Protein AF-0000000077077505 (afdb_homodimer)

Foldseek 3Di:
DCPPVNVVVVVVVVVCLVVLQVVLQVVLQVLCVVVVHDGDPGQLVVPQQLPSVQVSVCSQPVDHFDADPDDDLVSSLVSQVRNVCCCCPPVVQDLPPQHSCCSNVRPSVNSSVVSVSVCVRRVVVVVD/DCPPVSVVVVVVVVVCLVVLQVVLQVVLQVLCVVVVHDGDPGQLVVPLQLPSVQVSVCSQPVDHFDADPDDDLVSSLVSQVRNVCCCCPPVVQDLPPQHSCCSNVRPSVNSSVVSVSVCVRRVVVVVD

Nearest PDB structures (foldseek):
  1dxx-assembly1_A  TM=9.746E-01  e=8.132E-09  Homo sapiens
  1qag-assembly1_A  TM=9.820E-01  e=7.110E-08  Homo sapiens
  6m5g-assembly1_F  TM=9.423E-01  e=2.405E-08  Homo sapiens
  8iah-assembly1_S  TM=9.417E-01  e=4.135E-08  Sus scrofa
  7aw8-assembly1_A  TM=8.419E-01  e=3.072E-07  Rhodamnia argentea

pLDDT: mean 91.97, std 13.84, range [26.69, 98.69]

Radius of gyration: 21.6 Å; Cα contacts (8 Å, |Δi|>4): 294; chains: 2; bounding box: 41×58×51 Å

Secondary structure (DSSP, 8-state):
---HHHHHHHHHHHHHHHHHHHHHHHHHHHHHHHTTPPPPS-HHHHTTTSHHHHHHHHHHH----------SHHHHHHHHHHHHHHHHHTS----TT--HHHHHTT-HHHHHHHHHHHHHHHHHHHH-/---HHHHHHHHHHHHHHHHHHHHHHHHHHHHHHHTTPPPPS-HHHHTTTSHHHHHHHHHHH----------SHHHHHHHHHHHHHHHHHTS----TT--HHHHHTT-HHHHHHHHHHHHHHHHHHHH-

Organism: Amphimedon queenslandica (NCBI:txid400682)

InterPro domains:
  IPR001715 Calponin homology domain [PF00307] (23-123)
  IPR001715 Calponin homology domain [PS50021] (18-123)
  IPR001715 Calponin homology domain [SM00033] (20-121)
  IPR036872 CH domain superfamily [G3DSA:1.10.418.10] (8-124)
  IPR036872 CH domain superfamily [SSF47576] (19-125)

Structure (mmCIF, N/CA/C/O backbone):
data_AF-0000000077077505-model_v1
#
loop_
_entity.id
_entity.type
_entity.pdbx_description
1 polymer 'Calponin-homology (CH) domain-containing protein'
#
loop_
_atom_site.group_PDB
_atom_site.id
_atom_site.type_symbol
_atom_site.label_atom_id
_atom_site.label_alt_id
_atom_site.label_comp_id
_atom_site.label_asym_id
_atom_site.label_entity_id
_atom_site.label_seq_id
_atom_site.pdbx_PDB_ins_code
_atom_site.Cartn_x
_atom_site.Cartn_y
_atom_site.Cartn_z
_atom_site.occupancy
_atom_site.B_iso_or_equiv
_atom_site.auth_seq_id
_atom_site.auth_comp_id
_atom_site.auth_asym_id
_atom_site.auth_atom_id
_atom_site.pdbx_PDB_model_num
ATOM 1 N N . MET A 1 1 ? -24.656 12.359 -4.414 1 35.44 1 MET A N 1
ATOM 2 C CA . MET A 1 1 ? -23.875 13.523 -4.035 1 35.44 1 MET A CA 1
ATOM 3 C C . MET A 1 1 ? -22.734 13.133 -3.09 1 35.44 1 MET A C 1
ATOM 5 O O . MET A 1 1 ? -22.953 12.953 -1.892 1 35.44 1 MET A O 1
ATOM 9 N N . ASP A 1 2 ? -21.953 12.211 -3.477 1 53.78 2 ASP A N 1
ATOM 10 C CA . ASP A 1 2 ? -21.031 11.508 -2.584 1 53.78 2 ASP A CA 1
ATOM 11 C C . ASP A 1 2 ? -20.203 12.484 -1.763 1 53.78 2 ASP A C 1
ATOM 13 O O . ASP A 1 2 ? -19.516 13.344 -2.322 1 53.78 2 ASP A O 1
ATOM 17 N N . GLY A 1 3 ? -20.766 12.906 -0.672 1 60.5 3 GLY A N 1
ATOM 18 C CA . GLY A 1 3 ? -20.172 13.875 0.245 1 60.5 3 GLY A CA 1
ATOM 19 C C . GLY A 1 3 ? -18.672 13.805 0.298 1 60.5 3 GLY A C 1
ATOM 20 O O . GLY A 1 3 ? -18.062 12.891 -0.261 1 60.5 3 GLY A O 1
ATOM 21 N N . PRO A 1 4 ? -18.094 14.883 0.545 1 66.56 4 PRO A N 1
ATOM 22 C CA . PRO A 1 4 ? -16.641 14.977 0.602 1 66.56 4 PRO A CA 1
ATOM 23 C C . PRO A 1 4 ? -15.992 13.75 1.238 1 66.56 4 PRO A C 1
ATOM 25 O O . PRO A 1 4 ? -14.914 13.328 0.818 1 66.56 4 PRO A O 1
ATOM 28 N N . ASP A 1 5 ? -16.703 13.125 2.135 1 72.19 5 ASP A N 1
ATOM 29 C CA . ASP A 1 5 ? -16.172 11.938 2.803 1 72.19 5 ASP A CA 1
ATOM 30 C C . ASP A 1 5 ? -16.047 10.766 1.829 1 72.19 5 ASP A C 1
ATOM 32 O O . ASP A 1 5 ? -15.062 10.023 1.869 1 72.19 5 ASP A O 1
ATOM 36 N N . ASN A 1 6 ? -17.047 10.758 1.01 1 79.88 6 ASN A N 1
ATOM 37 C CA . ASN A 1 6 ? -17.031 9.688 0.023 1 79.88 6 ASN A CA 1
ATOM 38 C C . ASN A 1 6 ? -15.914 9.867 -0.997 1 79.88 6 ASN A C 1
ATOM 40 O O . ASN A 1 6 ? -15.289 8.898 -1.429 1 79.88 6 ASN A O 1
ATOM 44 N N . LEU A 1 7 ? -15.648 11.117 -1.223 1 85.06 7 LEU A N 1
ATOM 45 C CA . LEU A 1 7 ? -14.578 11.422 -2.17 1 85.06 7 LEU A CA 1
ATOM 46 C C . LEU A 1 7 ? -13.219 11.078 -1.585 1 85.06 7 LEU A C 1
ATOM 48 O O . LEU A 1 7 ? -12.367 10.508 -2.273 1 85.06 7 LEU A O 1
ATOM 52 N N . LEU A 1 8 ? -12.984 11.312 -0.397 1 88.12 8 LEU A N 1
ATOM 53 C CA . LEU A 1 8 ? -11.711 11.039 0.253 1 88.12 8 LEU A CA 1
ATOM 54 C C . LEU A 1 8 ? -11.484 9.539 0.401 1 88.12 8 LEU A C 1
ATOM 56 O O . LEU A 1 8 ? -10.359 9.055 0.272 1 88.12 8 LEU A O 1
ATOM 60 N N . GLU A 1 9 ? -12.594 8.844 0.682 1 89.38 9 GLU A N 1
ATOM 61 C CA . GLU A 1 9 ? -12.492 7.391 0.781 1 89.38 9 GLU A CA 1
ATOM 62 C C . GLU A 1 9 ? -12.086 6.773 -0.552 1 89.38 9 GLU A C 1
ATOM 64 O O . GLU A 1 9 ? -11.273 5.844 -0.59 1 89.38 9 GLU A O 1
ATOM 69 N N . THR A 1 10 ? -12.672 7.34 -1.566 1 91.38 10 THR A N 1
ATOM 70 C CA . THR A 1 10 ? -12.352 6.852 -2.902 1 91.38 10 THR A CA 1
ATOM 71 C C . THR A 1 10 ? -10.898 7.168 -3.262 1 91.38 10 THR A C 1
ATOM 73 O O . THR A 1 10 ? -10.195 6.332 -3.832 1 91.38 10 THR A O 1
ATOM 76 N N . GLN A 1 11 ? -10.453 8.336 -2.893 1 90.06 11 GLN A N 1
ATOM 77 C CA . GLN A 1 11 ? -9.078 8.742 -3.166 1 90.06 11 GLN A CA 1
ATOM 78 C C . GLN A 1 11 ? -8.086 7.902 -2.361 1 90.06 11 GLN A C 1
ATOM 80 O O . GLN A 1 11 ? -7.07 7.449 -2.893 1 90.06 11 GLN A O 1
ATOM 85 N N . ALA A 1 12 ? -8.492 7.715 -1.115 1 88.25 12 ALA A N 1
ATOM 86 C CA . ALA A 1 12 ? -7.648 6.891 -0.257 1 88.25 12 ALA A CA 1
ATOM 87 C C . ALA A 1 12 ? -7.559 5.461 -0.789 1 88.25 12 ALA A C 1
ATOM 89 O O . ALA A 1 12 ? -6.496 4.84 -0.734 1 88.25 12 ALA A O 1
ATOM 90 N N . GLY A 1 13 ? -8.664 4.977 -1.289 1 91.06 13 GLY A N 1
ATOM 91 C CA . GLY A 1 13 ? -8.68 3.652 -1.891 1 91.06 13 GLY A CA 1
ATOM 92 C C . GLY A 1 13 ? -7.781 3.541 -3.109 1 91.06 13 GLY A C 1
ATOM 93 O O . GLY A 1 13 ? -7.066 2.551 -3.273 1 91.06 13 GLY A O 1
ATOM 94 N N . ARG A 1 14 ? -7.777 4.535 -3.932 1 93.62 14 ARG A N 1
ATOM 95 C CA . ARG A 1 14 ? -6.961 4.547 -5.145 1 93.62 14 ARG A CA 1
ATOM 96 C C . ARG A 1 14 ? -5.477 4.625 -4.805 1 93.62 14 ARG A C 1
ATOM 98 O O . ARG A 1 14 ? -4.66 3.939 -5.418 1 93.62 14 ARG A O 1
ATOM 105 N N . SER A 1 15 ? -5.172 5.402 -3.826 1 92.06 15 SER A N 1
ATOM 106 C CA . SER A 1 15 ? -3.777 5.535 -3.41 1 92.06 15 SER A CA 1
ATOM 107 C C . SER A 1 15 ? -3.262 4.242 -2.791 1 92.06 15 SER A C 1
ATOM 109 O O . SER A 1 15 ? -2.135 3.822 -3.064 1 92.06 15 SER A O 1
ATOM 111 N N . ALA A 1 16 ? -4.145 3.627 -2.049 1 90.94 16 ALA A N 1
ATOM 112 C CA . ALA A 1 16 ? -3.775 2.357 -1.426 1 90.94 16 ALA A CA 1
ATOM 113 C C . ALA A 1 16 ? -3.539 1.277 -2.477 1 90.94 16 ALA A C 1
ATOM 115 O O . ALA A 1 16 ? -2.613 0.473 -2.354 1 90.94 16 ALA A O 1
ATOM 116 N N . LEU A 1 17 ? -4.43 1.299 -3.484 1 94.69 17 LEU A N 1
ATOM 117 C CA . LEU A 1 17 ? -4.266 0.345 -4.578 1 94.69 17 LEU A CA 1
ATOM 118 C C . LEU A 1 17 ? -2.938 0.56 -5.293 1 94.69 17 LEU A C 1
ATOM 120 O O . LEU A 1 17 ? -2.229 -0.402 -5.594 1 94.69 17 LEU A O 1
ATOM 124 N N . ARG A 1 18 ? -2.619 1.745 -5.539 1 94.19 18 ARG A N 1
ATOM 125 C CA . ARG A 1 18 ? -1.38 2.084 -6.23 1 94.19 18 ARG A CA 1
ATOM 126 C C . ARG A 1 18 ? -0.163 1.686 -5.402 1 94.19 18 ARG A C 1
ATOM 128 O O . ARG A 1 18 ? 0.783 1.094 -5.926 1 94.19 18 ARG A O 1
ATOM 135 N N . VAL A 1 19 ? -0.202 2.018 -4.137 1 92.19 19 VAL A N 1
ATOM 136 C CA . VAL A 1 19 ? 0.916 1.723 -3.248 1 92.19 19 VAL A CA 1
ATOM 137 C C . VAL A 1 19 ? 1.067 0.211 -3.094 1 92.19 19 VAL A C 1
ATOM 139 O O . VAL A 1 19 ? 2.178 -0.32 -3.186 1 92.19 19 VAL A O 1
ATOM 142 N N . THR A 1 20 ? -0.064 -0.466 -2.895 1 93.44 20 THR A N 1
ATOM 143 C CA . THR A 1 20 ? -0.039 -1.913 -2.713 1 93.44 20 THR A CA 1
ATOM 144 C C . THR A 1 20 ? 0.463 -2.609 -3.975 1 93.44 20 THR A C 1
ATOM 146 O O . THR A 1 20 ? 1.346 -3.467 -3.908 1 93.44 20 THR A O 1
ATOM 149 N N . THR A 1 21 ? -0.049 -2.172 -5.125 1 95.31 21 THR A N 1
ATOM 150 C CA . THR A 1 21 ? 0.331 -2.766 -6.402 1 95.31 21 THR A CA 1
ATOM 151 C C . THR A 1 21 ? 1.819 -2.561 -6.672 1 95.31 21 THR A C 1
ATOM 153 O O . THR A 1 21 ? 2.514 -3.49 -7.086 1 95.31 21 THR A O 1
ATOM 156 N N . THR A 1 22 ? 2.307 -1.409 -6.363 1 93.38 22 THR A N 1
ATOM 157 C CA . THR A 1 22 ? 3.715 -1.103 -6.578 1 93.38 22 THR A CA 1
ATOM 158 C C . THR A 1 22 ? 4.598 -1.945 -5.664 1 93.38 22 THR A C 1
ATOM 160 O O . THR A 1 22 ? 5.613 -2.492 -6.105 1 93.38 22 THR A O 1
ATOM 163 N N . ALA A 1 23 ? 4.172 -2.084 -4.426 1 92.31 23 ALA A N 1
ATOM 164 C CA . ALA A 1 23 ? 4.945 -2.865 -3.463 1 92.31 23 ALA A CA 1
ATOM 165 C C . ALA A 1 23 ? 4.984 -4.34 -3.859 1 92.31 23 ALA A C 1
ATOM 167 O O . ALA A 1 23 ? 6.047 -4.961 -3.846 1 92.31 23 ALA A O 1
ATOM 168 N N . TYR A 1 24 ? 3.85 -4.852 -4.312 1 94.69 24 TYR A N 1
ATOM 169 C CA . TYR A 1 24 ? 3.762 -6.25 -4.715 1 94.69 24 TYR A CA 1
ATOM 170 C C . TYR A 1 24 ? 4.574 -6.508 -5.98 1 94.69 24 TYR A C 1
ATOM 172 O O . TYR A 1 24 ? 5.25 -7.531 -6.09 1 94.69 24 TYR A O 1
ATOM 180 N N . THR A 1 25 ? 4.516 -5.605 -6.906 1 97.06 25 THR A N 1
ATOM 181 C CA . THR A 1 25 ? 5.289 -5.734 -8.133 1 97.06 25 THR A CA 1
ATOM 182 C C . THR A 1 25 ? 6.785 -5.73 -7.84 1 97.06 25 THR A C 1
ATOM 184 O O . THR A 1 25 ? 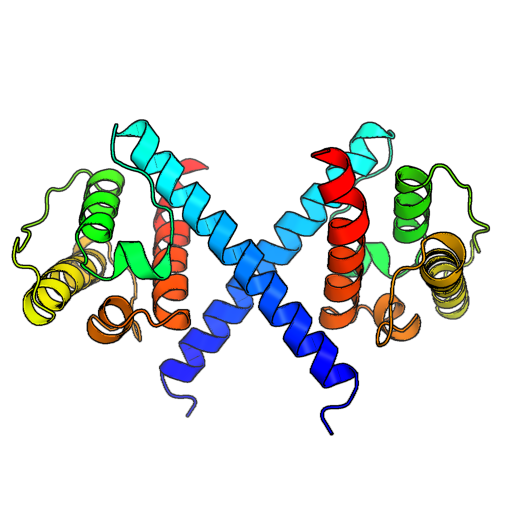7.531 -6.555 -8.375 1 97.06 25 THR A O 1
ATOM 187 N N . LYS A 1 26 ? 7.176 -4.875 -6.961 1 94.75 26 LYS A N 1
ATOM 188 C CA . LYS A 1 26 ? 8.586 -4.82 -6.578 1 94.75 26 LYS A CA 1
ATOM 189 C C . LYS A 1 26 ? 9.023 -6.117 -5.906 1 94.75 26 LYS A C 1
ATOM 191 O O . LYS A 1 26 ? 10.125 -6.609 -6.152 1 94.75 26 LYS A O 1
ATOM 196 N N . TRP A 1 27 ? 8.242 -6.633 -5.023 1 95.06 27 TRP A N 1
ATOM 197 C CA . TRP A 1 27 ? 8.523 -7.887 -4.332 1 95.06 27 TRP A CA 1
ATOM 198 C C . TRP A 1 27 ? 8.727 -9.023 -5.328 1 95.06 27 TRP A C 1
ATOM 200 O O . TRP A 1 27 ? 9.719 -9.758 -5.25 1 95.06 27 TRP A O 1
ATOM 210 N N . ILE A 1 28 ? 7.828 -9.164 -6.277 1 97.25 28 ILE A N 1
ATOM 211 C CA . ILE A 1 28 ? 7.914 -10.219 -7.285 1 97.25 28 ILE A CA 1
ATOM 212 C C . ILE A 1 28 ? 9.156 -10.008 -8.148 1 97.25 28 ILE A C 1
ATOM 214 O O . ILE A 1 28 ? 9.906 -10.953 -8.406 1 97.25 28 ILE A O 1
ATOM 218 N N . ASN A 1 29 ? 9.406 -8.773 -8.5 1 97.31 29 ASN A N 1
ATOM 219 C CA . ASN A 1 29 ? 10.5 -8.469 -9.422 1 97.31 29 ASN A CA 1
ATOM 220 C C . ASN A 1 29 ? 11.859 -8.688 -8.766 1 97.31 29 ASN A C 1
ATOM 222 O O . ASN A 1 29 ? 12.844 -8.984 -9.453 1 97.31 29 ASN A O 1
ATOM 226 N N . ALA A 1 30 ? 11.875 -8.547 -7.484 1 95.94 3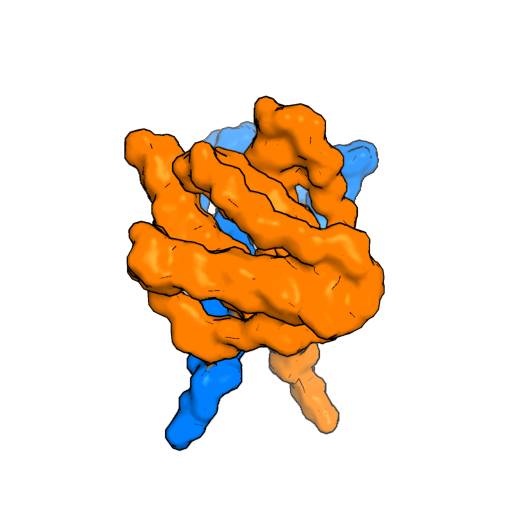0 ALA A N 1
ATOM 227 C CA . ALA A 1 30 ? 13.117 -8.891 -6.793 1 95.94 30 ALA A CA 1
ATOM 228 C C . ALA A 1 30 ? 13.477 -10.359 -7.012 1 95.94 30 ALA A C 1
ATOM 230 O O . ALA A 1 30 ? 14.641 -10.695 -7.246 1 95.94 30 ALA A O 1
ATOM 231 N N . HIS A 1 31 ? 12.477 -11.219 -6.914 1 97.12 31 HIS A N 1
ATOM 232 C CA . HIS A 1 31 ? 12.68 -12.648 -7.16 1 97.12 31 HIS A CA 1
ATOM 233 C C . HIS A 1 31 ? 13.023 -12.906 -8.625 1 97.12 31 HIS A C 1
ATOM 235 O O . HIS A 1 31 ? 13.898 -13.727 -8.922 1 97.12 31 HIS A O 1
ATOM 241 N N . PHE A 1 32 ? 12.344 -12.219 -9.547 1 97.94 32 PHE A N 1
ATOM 242 C CA . PHE A 1 32 ? 12.57 -12.406 -10.977 1 97.94 32 PHE A CA 1
ATOM 243 C C . PHE A 1 32 ? 13.977 -11.961 -11.359 1 97.94 32 PHE A C 1
ATOM 245 O O . PHE A 1 32 ? 14.672 -12.648 -12.109 1 97.94 32 PHE A O 1
ATOM 252 N N . LYS A 1 33 ? 14.32 -10.859 -10.82 1 97.69 33 LYS A N 1
ATOM 253 C CA . LYS A 1 33 ? 15.656 -10.336 -11.094 1 97.69 33 LYS A CA 1
ATOM 254 C C . LYS A 1 33 ? 16.734 -11.297 -10.617 1 97.69 33 LYS A C 1
ATOM 256 O O . LYS A 1 33 ? 17.672 -11.594 -11.359 1 97.69 33 LYS A O 1
ATOM 261 N N . ALA A 1 34 ? 16.594 -11.789 -9.438 1 96.69 34 ALA A N 1
ATOM 262 C CA . ALA A 1 34 ? 17.562 -12.711 -8.852 1 96.69 34 ALA A CA 1
ATOM 263 C C . ALA A 1 34 ? 17.656 -13.992 -9.664 1 96.69 34 ALA A C 1
ATOM 265 O O 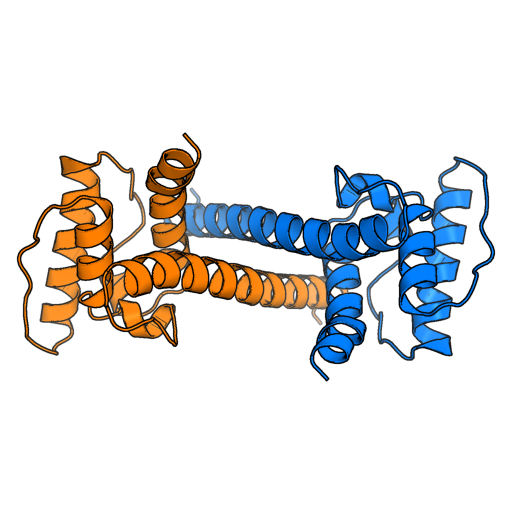. ALA A 1 34 ? 18.734 -14.602 -9.742 1 96.69 34 ALA A O 1
ATOM 266 N N . ALA A 1 35 ? 16.656 -14.344 -10.312 1 97.44 35 ALA A N 1
ATOM 267 C CA . ALA A 1 35 ? 16.609 -15.594 -11.055 1 97.44 35 ALA A CA 1
ATOM 268 C C . ALA A 1 35 ? 16.906 -15.359 -12.539 1 97.44 35 ALA A C 1
ATOM 270 O O . ALA A 1 35 ? 16.906 -16.312 -13.328 1 97.44 35 ALA A O 1
ATOM 271 N N . GLY A 1 36 ? 17.109 -14.125 -12.883 1 97.88 36 GLY A N 1
ATOM 272 C CA . GLY A 1 36 ? 17.375 -13.797 -14.273 1 97.88 36 GLY A CA 1
ATOM 273 C C . GLY A 1 36 ? 16.125 -13.844 -15.148 1 97.88 36 GLY A C 1
ATOM 274 O O . GLY A 1 36 ? 16.219 -14.156 -16.328 1 97.88 36 GLY A O 1
ATOM 275 N N . GLU A 1 37 ? 14.961 -13.641 -14.547 1 98.12 37 GLU A N 1
ATOM 276 C CA . GLU A 1 37 ? 13.688 -13.656 -15.273 1 98.12 37 GLU A CA 1
ATOM 277 C C . GLU A 1 37 ? 13.242 -12.25 -15.641 1 98.12 37 GLU A C 1
ATOM 279 O O . GLU A 1 37 ? 13.672 -11.273 -15.023 1 98.12 37 GLU A O 1
ATOM 284 N N . GLU A 1 38 ? 12.43 -12.188 -16.625 1 97.94 38 GLU A N 1
ATOM 285 C CA . GLU A 1 38 ? 11.883 -10.898 -17.047 1 97.94 38 GLU A CA 1
ATOM 286 C C . GLU A 1 38 ? 10.953 -10.328 -15.977 1 97.94 38 GLU A C 1
ATOM 288 O O . GLU A 1 38 ? 10.07 -11.023 -15.477 1 97.94 38 GLU A O 1
ATOM 293 N N . GLU A 1 39 ? 11.117 -9.102 -15.68 1 97.81 39 GLU A N 1
ATOM 294 C CA . GLU A 1 39 ? 10.359 -8.422 -14.633 1 97.81 39 GLU A CA 1
ATOM 295 C C . GLU A 1 39 ? 8.93 -8.133 -15.078 1 97.81 39 GLU A C 1
ATOM 297 O O . GLU A 1 39 ? 8.664 -8 -16.281 1 97.81 39 GLU A O 1
ATOM 302 N N . LEU A 1 40 ? 8.055 -7.996 -14.055 1 97.69 40 LEU A N 1
ATOM 303 C CA . LEU A 1 40 ? 6.699 -7.531 -14.312 1 97.69 40 LEU A CA 1
ATOM 304 C C . LEU A 1 40 ? 6.688 -6.035 -14.609 1 97.69 40 LEU A C 1
ATOM 306 O O . LEU A 1 40 ? 7.453 -5.273 -14.008 1 97.69 40 LEU A O 1
ATOM 310 N N . THR A 1 41 ? 5.824 -5.605 -15.516 1 97.19 41 THR A N 1
ATOM 311 C CA . THR A 1 41 ? 5.559 -4.195 -15.773 1 97.19 41 THR A CA 1
ATOM 312 C C . THR A 1 41 ? 4.172 -3.807 -15.266 1 97.19 41 THR A C 1
ATOM 314 O O . THR A 1 41 ? 3.98 -2.705 -14.75 1 97.19 41 THR A O 1
ATOM 317 N N . ASP A 1 42 ? 3.236 -4.734 -15.422 1 98 42 ASP A N 1
ATOM 318 C CA . ASP A 1 42 ? 1.854 -4.598 -14.977 1 98 42 ASP A CA 1
ATOM 319 C C . ASP A 1 42 ? 1.395 -5.848 -14.227 1 98 42 ASP A C 1
ATOM 321 O O . ASP A 1 42 ? 1.087 -6.867 -14.844 1 98 42 ASP A O 1
ATOM 325 N N . LEU A 1 43 ? 1.184 -5.652 -12.953 1 97.75 43 LEU A N 1
ATOM 326 C CA . LEU A 1 43 ? 0.904 -6.781 -12.078 1 97.75 43 LEU A CA 1
ATOM 327 C C . LEU A 1 43 ? -0.313 -7.562 -12.562 1 97.75 43 LEU A C 1
ATOM 329 O O . LEU A 1 43 ? -0.251 -8.781 -12.719 1 97.75 43 LEU A O 1
ATOM 333 N N . PHE A 1 44 ? -1.395 -6.879 -12.914 1 98.06 44 PHE A N 1
ATOM 334 C CA . PHE A 1 44 ? -2.684 -7.504 -13.188 1 98.06 44 PHE A CA 1
ATOM 335 C C . PHE A 1 44 ? -2.686 -8.156 -14.562 1 98.06 44 PHE A C 1
ATOM 337 O O . PHE A 1 44 ? -3.205 -9.266 -14.727 1 98.06 44 PHE A O 1
ATOM 344 N N . ASN A 1 45 ? -2.025 -7.512 -15.508 1 97.94 45 ASN A N 1
ATOM 345 C CA . ASN A 1 45 ? -1.99 -8.047 -16.859 1 97.94 45 ASN A CA 1
ATOM 346 C C . ASN A 1 45 ? -0.952 -9.156 -17 1 97.94 45 ASN A C 1
ATOM 348 O O . ASN A 1 45 ? -1.193 -10.164 -17.672 1 97.94 45 ASN A O 1
ATOM 352 N N . ASP A 1 46 ? 0.177 -9.023 -16.344 1 98.31 46 ASP A N 1
ATOM 353 C CA . ASP A 1 46 ? 1.303 -9.93 -16.547 1 98.31 46 ASP A CA 1
ATOM 354 C C . ASP A 1 46 ? 1.052 -11.281 -15.875 1 98.31 46 ASP A C 1
ATOM 356 O O . ASP A 1 46 ? 1.659 -12.281 -16.25 1 98.31 46 ASP A O 1
ATOM 360 N N . LEU A 1 47 ? 0.068 -11.359 -14.977 1 98.19 47 LEU A N 1
ATOM 361 C CA . LEU A 1 47 ? -0.151 -12.625 -14.281 1 98.19 47 LEU A CA 1
ATOM 362 C C . LEU A 1 47 ? -1.346 -13.367 -14.867 1 98.19 47 LEU A C 1
ATOM 364 O O . LEU A 1 47 ? -1.623 -14.508 -14.484 1 98.19 47 LEU A O 1
ATOM 368 N N . ARG A 1 48 ? -1.969 -12.758 -15.852 1 97.88 48 ARG A N 1
ATOM 369 C CA . ARG A 1 48 ? -3.24 -13.266 -16.359 1 97.88 48 ARG A CA 1
ATOM 370 C C . ARG A 1 48 ? -3.045 -14.586 -17.094 1 97.88 48 ARG A C 1
ATOM 372 O O . ARG A 1 48 ? -3.912 -15.461 -17.047 1 97.88 48 ARG A O 1
ATOM 379 N N . ASP A 1 49 ? -1.913 -14.758 -17.734 1 96.88 49 ASP A N 1
ATOM 380 C CA . ASP A 1 49 ? -1.758 -15.969 -18.547 1 96.88 49 ASP A CA 1
ATOM 381 C C . ASP A 1 49 ? -1.172 -17.109 -17.719 1 96.88 49 ASP A C 1
ATOM 383 O O . ASP A 1 49 ? -0.968 -18.219 -18.219 1 96.88 49 ASP A O 1
ATOM 387 N N . GLY A 1 50 ? -0.778 -16.844 -16.453 1 98.12 50 GLY A N 1
ATOM 388 C CA . GLY A 1 50 ? -0.329 -17.875 -15.531 1 98.12 50 GLY A CA 1
ATOM 389 C C . GLY A 1 50 ? 1.152 -18.172 -15.656 1 98.12 50 GLY A C 1
ATOM 390 O O . GLY A 1 50 ? 1.739 -18.797 -14.766 1 98.12 50 GLY A O 1
ATOM 391 N N . SER A 1 51 ? 1.781 -17.734 -16.75 1 97.31 51 SER A N 1
ATOM 392 C CA . SER A 1 51 ? 3.166 -18.109 -17.016 1 97.31 51 SER A CA 1
ATOM 393 C C . SER A 1 51 ? 4.113 -17.484 -15.992 1 97.31 51 SER A C 1
ATOM 395 O O . SER A 1 51 ? 4.926 -18.172 -15.383 1 97.31 51 SER A O 1
ATOM 397 N N . LYS A 1 52 ? 3.91 -16.219 -15.797 1 98.06 52 LYS A N 1
ATOM 398 C CA . LYS A 1 52 ? 4.777 -15.539 -14.836 1 98.06 52 LYS A CA 1
ATOM 399 C C . LYS A 1 52 ? 4.434 -15.953 -13.406 1 98.06 52 LYS A C 1
ATOM 401 O O . LYS A 1 52 ? 5.316 -16.031 -12.547 1 98.06 52 LYS A O 1
ATOM 406 N N . LEU A 1 53 ? 3.205 -16.219 -13.172 1 98.44 53 LEU A N 1
ATOM 407 C CA . LEU A 1 53 ? 2.809 -16.734 -11.867 1 98.44 53 LEU A CA 1
ATOM 408 C C . LEU A 1 53 ? 3.475 -18.078 -11.586 1 98.44 53 LEU A C 1
ATOM 410 O O . LEU A 1 53 ? 3.996 -18.297 -10.492 1 98.44 53 LEU A O 1
ATOM 414 N N . MET A 1 54 ? 3.461 -18.922 -12.547 1 98.44 54 MET A N 1
ATOM 415 C CA . MET A 1 54 ? 4.109 -20.234 -12.422 1 98.44 54 MET A CA 1
ATOM 416 C C . MET A 1 54 ? 5.605 -20.062 -12.18 1 98.44 54 MET A C 1
ATOM 418 O O . MET A 1 54 ? 6.168 -20.734 -11.297 1 98.44 54 MET A O 1
ATOM 422 N N . THR A 1 55 ? 6.176 -19.188 -12.977 1 98.31 55 THR A N 1
ATOM 423 C CA . THR A 1 55 ? 7.598 -18.922 -12.812 1 98.31 55 THR A CA 1
ATOM 424 C C . THR A 1 55 ? 7.895 -18.438 -11.391 1 98.31 55 THR A C 1
ATOM 426 O O . THR A 1 55 ? 8.867 -18.875 -10.773 1 98.31 55 THR A O 1
ATOM 429 N N . LEU A 1 56 ? 7.035 -17.594 -10.859 1 98.31 56 LEU A N 1
ATOM 430 C CA . LEU A 1 56 ? 7.203 -17.094 -9.492 1 98.31 56 LEU A CA 1
ATOM 431 C C . LEU A 1 56 ? 7.172 -18.25 -8.492 1 98.31 56 LEU A C 1
ATOM 433 O O . LEU A 1 56 ? 8.039 -18.344 -7.625 1 98.31 56 LEU A O 1
ATOM 437 N N . ILE A 1 57 ? 6.234 -19.094 -8.656 1 98.31 57 ILE A N 1
ATOM 438 C CA . ILE A 1 57 ? 6.082 -20.219 -7.727 1 98.31 57 ILE A CA 1
ATOM 439 C C . ILE A 1 57 ? 7.301 -21.125 -7.816 1 98.31 57 ILE A C 1
ATOM 441 O O . ILE A 1 57 ? 7.805 -21.609 -6.793 1 98.31 57 ILE A O 1
ATOM 445 N N . GLU A 1 58 ? 7.801 -21.359 -9 1 98.19 58 GLU A N 1
ATOM 446 C CA . GLU A 1 58 ? 8.984 -22.188 -9.195 1 98.19 58 GLU A CA 1
ATOM 447 C C . GLU A 1 58 ? 10.203 -21.594 -8.484 1 98.19 58 GLU A C 1
ATOM 449 O O . GLU A 1 58 ? 10.984 -22.312 -7.871 1 98.19 58 GLU A O 1
ATOM 454 N N . ILE A 1 59 ? 10.273 -20.312 -8.602 1 97.75 59 ILE A N 1
ATOM 455 C CA . ILE A 1 59 ? 11.383 -19.625 -7.953 1 97.75 59 ILE A CA 1
ATOM 456 C C . ILE A 1 59 ? 11.25 -19.75 -6.438 1 97.75 59 ILE A C 1
ATOM 458 O O . ILE A 1 59 ? 12.234 -20.031 -5.746 1 97.75 59 ILE A O 1
ATOM 462 N N . LEU A 1 60 ? 10.055 -19.609 -5.91 1 96.94 60 LEU A N 1
ATOM 463 C CA . LEU A 1 60 ? 9.812 -19.578 -4.473 1 96.94 60 LEU A CA 1
ATOM 464 C C . LEU A 1 60 ? 9.953 -20.969 -3.865 1 96.94 60 LEU A C 1
ATOM 466 O O . LEU A 1 60 ? 10.391 -21.109 -2.719 1 96.94 60 LEU A O 1
ATOM 470 N N . THR A 1 61 ? 9.672 -21.969 -4.621 1 96.38 61 THR A N 1
ATOM 471 C CA . THR A 1 61 ? 9.578 -23.297 -4.031 1 96.38 61 THR A CA 1
ATOM 472 C C . THR A 1 61 ? 10.727 -24.188 -4.512 1 96.38 61 THR A C 1
ATOM 474 O O . THR A 1 61 ? 11.008 -25.219 -3.906 1 96.38 61 THR A O 1
ATOM 477 N N . GLY A 1 62 ? 11.289 -23.812 -5.688 1 96.69 62 GLY A N 1
ATOM 478 C CA . GLY A 1 62 ? 12.305 -24.656 -6.289 1 96.69 62 GLY A CA 1
ATOM 479 C C . GLY A 1 62 ? 11.734 -25.859 -7.016 1 96.69 62 GLY A C 1
ATOM 480 O O . GLY A 1 62 ? 12.477 -26.75 -7.434 1 96.69 62 GLY A O 1
ATOM 481 N N . THR A 1 63 ? 10.445 -25.891 -7.148 1 97.38 63 THR A N 1
ATOM 482 C CA . THR A 1 63 ? 9.773 -27.016 -7.805 1 97.38 63 THR A CA 1
ATOM 483 C C . THR A 1 63 ? 9.289 -26.609 -9.195 1 97.38 63 THR A C 1
ATOM 485 O O . THR A 1 63 ? 8.695 -25.531 -9.367 1 97.38 63 THR A O 1
ATOM 488 N N . LYS A 1 64 ? 9.547 -27.391 -10.141 1 97.56 64 LYS A N 1
ATOM 489 C CA . LYS A 1 64 ? 9.078 -27.125 -11.5 1 97.56 64 LYS A CA 1
ATOM 490 C C . LYS A 1 64 ? 7.617 -27.516 -11.672 1 97.56 64 LYS A C 1
ATOM 492 O O . LYS A 1 64 ? 7.191 -28.562 -11.188 1 97.56 64 LYS A O 1
ATOM 497 N N . LEU A 1 65 ? 6.879 -26.734 -12.383 1 97.5 65 LEU A N 1
ATOM 498 C CA . LEU A 1 65 ? 5.465 -26.984 -12.641 1 97.5 65 LEU A CA 1
ATOM 499 C C . LEU A 1 65 ? 5.227 -27.281 -14.117 1 97.5 65 LEU A C 1
ATOM 501 O O . LEU A 1 65 ? 5.977 -26.797 -14.977 1 97.5 65 LEU A O 1
ATOM 505 N N . VAL A 1 66 ? 4.238 -28.047 -14.344 1 95.69 66 VAL A N 1
ATOM 506 C CA . VAL A 1 66 ? 3.842 -28.328 -15.719 1 95.69 66 VAL A CA 1
ATOM 507 C C . VAL A 1 66 ? 3.096 -27.141 -16.297 1 95.69 66 VAL A C 1
ATOM 509 O O . VAL A 1 66 ? 2.152 -26.625 -15.688 1 95.69 66 VAL A O 1
ATOM 512 N N . ARG A 1 67 ? 3.486 -26.688 -17.484 1 94.19 67 ARG A N 1
ATOM 513 C CA . ARG A 1 67 ? 2.93 -25.469 -18.078 1 94.19 67 ARG A CA 1
ATOM 514 C C . ARG A 1 67 ? 2.234 -25.781 -19.406 1 94.19 67 ARG A C 1
ATOM 516 O O . ARG A 1 67 ? 2.701 -26.625 -20.172 1 94.19 67 ARG A O 1
ATOM 523 N N . GLU A 1 68 ? 1.134 -25.188 -19.578 1 93.81 68 GLU A N 1
ATOM 524 C CA . GLU A 1 68 ? 0.51 -25.141 -20.891 1 93.81 68 GLU A CA 1
ATOM 525 C C . GLU A 1 68 ? 1.017 -23.938 -21.688 1 93.81 68 GLU A C 1
ATOM 527 O O . GLU A 1 68 ? 1.064 -22.828 -21.188 1 93.81 68 GLU A O 1
ATOM 532 N N . LYS A 1 69 ? 1.394 -24.109 -22.984 1 91 69 LYS A N 1
ATOM 533 C CA . LYS A 1 69 ? 2.039 -23.078 -23.781 1 91 69 LYS A CA 1
ATOM 534 C C . LYS A 1 69 ? 1.033 -22.359 -24.672 1 91 69 LYS A C 1
ATOM 536 O O . LYS A 1 69 ? 1.361 -21.359 -25.312 1 91 69 LYS A O 1
ATOM 541 N N . GLY A 1 70 ? -0.113 -22.766 -24.656 1 91.81 70 GLY A N 1
ATOM 542 C CA . GLY A 1 70 ? -1.131 -22.109 -25.469 1 91.81 70 GLY A CA 1
ATOM 543 C C . GLY A 1 70 ? -1.491 -20.734 -24.984 1 91.81 70 GLY A C 1
ATOM 544 O O . GLY A 1 70 ? -1.15 -20.344 -23.859 1 91.81 70 GLY A O 1
ATOM 545 N N . LYS A 1 71 ? -2.109 -19.938 -25.844 1 93.06 71 LYS A N 1
ATOM 546 C CA . LYS A 1 71 ? -2.385 -18.547 -25.531 1 93.06 71 LYS A CA 1
ATOM 547 C C . LYS A 1 71 ? -3.879 -18.297 -25.344 1 93.06 71 LYS A C 1
ATOM 549 O O . LYS A 1 71 ? -4.32 -17.156 -25.234 1 93.06 71 LYS A O 1
ATOM 554 N N . THR A 1 72 ? -4.672 -19.359 -25.391 1 95.94 72 THR A N 1
ATOM 555 C CA . THR A 1 72 ? -6.109 -19.203 -25.203 1 95.94 72 THR A CA 1
ATOM 556 C C . THR A 1 72 ? -6.449 -19.109 -23.719 1 95.94 72 THR A C 1
ATOM 558 O O . THR A 1 72 ? -5.645 -19.469 -22.859 1 95.94 72 THR A O 1
ATOM 561 N N . ARG A 1 73 ? -7.582 -18.578 -23.422 1 95.19 73 ARG A N 1
ATOM 562 C CA . ARG A 1 73 ? -8.055 -18.438 -22.047 1 95.19 73 ARG A CA 1
ATOM 563 C C . ARG A 1 73 ? -8.039 -19.766 -21.328 1 95.19 73 ARG A C 1
ATOM 565 O O . ARG A 1 73 ? -7.75 -19.828 -20.125 1 95.19 73 ARG A O 1
ATOM 572 N N . ASN A 1 74 ? -8.414 -20.75 -22.062 1 96.81 74 ASN A N 1
ATOM 573 C CA . ASN A 1 74 ? -8.414 -22.078 -21.453 1 96.81 74 ASN A CA 1
ATOM 574 C C . ASN A 1 74 ? -7.02 -22.484 -20.984 1 96.81 74 ASN A C 1
ATOM 576 O O . ASN A 1 74 ? -6.867 -23.031 -19.891 1 96.81 74 ASN A O 1
ATOM 580 N N . HIS A 1 75 ? -5.996 -22.266 -21.812 1 97.75 75 HIS A N 1
ATOM 581 C CA . HIS A 1 75 ? -4.617 -22.547 -21.422 1 97.75 75 HIS A CA 1
ATOM 582 C C . HIS A 1 75 ? -4.219 -21.719 -20.203 1 97.75 75 HIS A C 1
ATOM 584 O O . HIS A 1 75 ? -3.578 -22.234 -19.281 1 97.75 75 HIS A O 1
ATOM 590 N N . HIS A 1 76 ? -4.648 -20.438 -20.219 1 97.56 76 HIS A N 1
ATOM 591 C CA . HIS A 1 76 ? -4.379 -19.578 -19.078 1 97.56 76 HIS A CA 1
ATOM 592 C C . HIS A 1 76 ? -4.973 -20.141 -17.797 1 97.56 76 HIS A C 1
ATOM 594 O O . HIS A 1 76 ? -4.289 -20.234 -16.781 1 97.56 76 HIS A O 1
ATOM 600 N N . MET A 1 77 ? -6.152 -20.578 -17.859 1 97.81 77 MET A N 1
ATOM 601 C CA . MET A 1 77 ? -6.875 -21.109 -16.703 1 97.81 77 MET A CA 1
ATOM 602 C C . MET A 1 77 ? -6.215 -22.375 -16.172 1 97.81 77 MET A C 1
ATOM 604 O O . MET A 1 77 ? -6.125 -22.578 -14.969 1 97.81 77 MET A O 1
ATOM 608 N N . ILE A 1 78 ? -5.746 -23.172 -17.078 1 98.06 78 ILE A N 1
ATOM 609 C CA . ILE A 1 78 ? -5.09 -24.422 -16.703 1 98.06 78 ILE A CA 1
ATOM 610 C C . ILE A 1 78 ? -3.807 -24.109 -15.93 1 98.06 78 ILE A C 1
ATOM 612 O O . ILE A 1 78 ? -3.555 -24.688 -14.875 1 98.06 78 ILE A O 1
ATOM 616 N N . ASN A 1 79 ? -3.039 -23.219 -16.5 1 98.44 79 ASN A N 1
ATOM 617 C CA . ASN A 1 79 ? -1.797 -22.844 -15.836 1 98.44 79 ASN A CA 1
ATOM 618 C C . ASN A 1 79 ? -2.053 -22.297 -14.43 1 98.44 79 ASN A C 1
ATOM 620 O O . ASN A 1 79 ? -1.372 -22.688 -13.484 1 98.44 79 ASN A O 1
ATOM 624 N N . ILE A 1 80 ? -3.062 -21.453 -14.266 1 98.69 80 ILE A N 1
ATOM 625 C CA . ILE A 1 80 ? -3.367 -20.844 -12.977 1 98.69 80 ILE A CA 1
ATOM 626 C C . ILE A 1 80 ? -3.918 -21.906 -12.023 1 98.69 80 ILE A C 1
ATOM 628 O O . ILE A 1 80 ? -3.588 -21.906 -10.836 1 98.69 80 ILE A O 1
ATOM 632 N N . THR A 1 81 ? -4.77 -22.766 -12.57 1 98.56 81 THR A N 1
ATOM 633 C CA . THR A 1 81 ? -5.289 -23.859 -11.758 1 98.56 81 THR A CA 1
ATOM 634 C C . THR A 1 81 ? -4.152 -24.719 -11.227 1 98.56 81 THR A C 1
ATOM 636 O O . THR A 1 81 ? -4.176 -25.141 -10.07 1 98.56 81 THR A O 1
ATOM 639 N N . THR A 1 82 ? -3.189 -24.969 -12.07 1 98.38 82 THR A N 1
ATOM 640 C CA . THR A 1 82 ? -2.018 -25.719 -11.656 1 98.38 82 THR A CA 1
ATOM 641 C C . THR A 1 82 ? -1.332 -25.062 -10.469 1 98.38 82 THR A C 1
ATOM 643 O O . THR A 1 82 ? -0.974 -25.719 -9.492 1 98.38 82 THR A O 1
ATOM 646 N N . VAL A 1 83 ? -1.196 -23.781 -10.508 1 98.62 83 VAL A N 1
ATOM 647 C CA . VAL A 1 83 ? -0.556 -23 -9.453 1 98.62 83 VAL A CA 1
ATOM 648 C C . VAL A 1 83 ? -1.379 -23.094 -8.172 1 98.62 83 VAL A C 1
ATOM 650 O O . VAL A 1 83 ? -0.844 -23.406 -7.105 1 98.62 83 VAL A O 1
ATOM 653 N N . ILE A 1 84 ? -2.693 -22.875 -8.281 1 98.44 84 ILE A N 1
ATOM 654 C CA . ILE A 1 84 ? -3.58 -22.844 -7.125 1 98.44 84 ILE A CA 1
ATOM 655 C C . ILE A 1 84 ? -3.58 -24.219 -6.449 1 98.44 84 ILE A C 1
ATOM 657 O O . ILE A 1 84 ? -3.463 -24.312 -5.227 1 98.44 84 ILE A O 1
ATOM 661 N N . ASP A 1 85 ? -3.635 -25.234 -7.27 1 98.19 85 ASP A N 1
ATOM 662 C CA . ASP A 1 85 ? -3.633 -26.594 -6.742 1 98.19 85 ASP A CA 1
ATOM 663 C C . ASP A 1 85 ? -2.326 -26.891 -6.016 1 98.19 85 ASP A C 1
ATOM 665 O O . ASP A 1 85 ? -2.334 -27.484 -4.93 1 98.19 85 ASP A O 1
ATOM 669 N N . PHE A 1 86 ? -1.28 -26.531 -6.617 1 98.5 86 PHE A N 1
ATOM 670 C CA . PHE A 1 86 ? 0.031 -26.75 -6.023 1 98.5 86 PHE A CA 1
ATOM 671 C C . PHE A 1 86 ? 0.144 -26.047 -4.68 1 98.5 86 PHE A C 1
ATOM 673 O O . PHE A 1 86 ? 0.592 -26.625 -3.693 1 98.5 86 PHE A O 1
ATOM 680 N N . LEU A 1 87 ? -0.27 -24.781 -4.602 1 98 87 LEU A N 1
ATOM 681 C CA . LEU A 1 87 ? -0.159 -23.984 -3.389 1 98 87 LEU A CA 1
ATOM 682 C C . LEU A 1 87 ? -1.034 -24.547 -2.275 1 98 87 LEU A C 1
ATOM 684 O O . LEU A 1 87 ? -0.631 -24.562 -1.111 1 98 87 LEU A O 1
ATOM 688 N N . GLN A 1 88 ? -2.203 -25.016 -2.693 1 98.06 88 GLN A N 1
ATOM 689 C CA . GLN A 1 88 ? -3.131 -25.547 -1.703 1 98.06 88 GLN A CA 1
ATOM 690 C C . GLN A 1 88 ? -2.674 -26.922 -1.209 1 98.06 88 GLN A C 1
ATOM 692 O O . GLN A 1 88 ? -2.664 -27.172 -0.004 1 98.06 88 GLN A O 1
ATOM 697 N N . SER A 1 89 ? -2.258 -27.781 -2.084 1 97.25 89 SER A N 1
ATOM 698 C CA . SER A 1 89 ? -1.978 -29.172 -1.752 1 97.25 89 SER A CA 1
ATOM 699 C C . SER A 1 89 ? -0.574 -29.344 -1.178 1 97.25 89 SER A C 1
ATOM 701 O O . SER A 1 89 ? -0.382 -30.031 -0.179 1 97.25 89 SER A O 1
ATOM 703 N N . LYS A 1 90 ? 0.437 -28.672 -1.704 1 95.56 90 LYS A N 1
ATOM 704 C CA . LYS A 1 90 ? 1.831 -28.875 -1.324 1 95.56 90 LYS A CA 1
ATOM 705 C C . LYS A 1 90 ? 2.281 -27.844 -0.295 1 95.56 90 LYS A C 1
ATOM 707 O O . LYS A 1 90 ? 2.955 -28.188 0.679 1 95.56 90 LYS A O 1
ATOM 712 N N . GLU A 1 91 ? 1.899 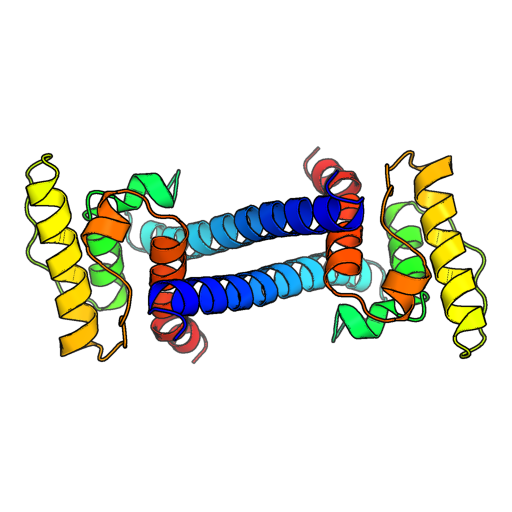-26.609 -0.454 1 94.62 9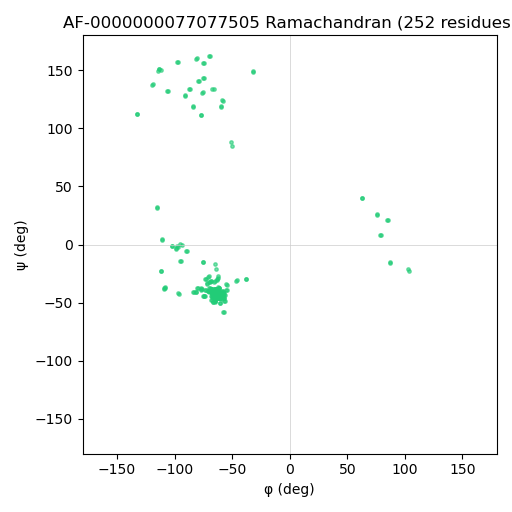1 GLU A N 1
ATOM 713 C CA . GLU A 1 91 ? 2.359 -25.547 0.422 1 94.62 91 GLU A CA 1
ATOM 714 C C . GLU A 1 91 ? 1.364 -25.281 1.549 1 94.62 91 GLU A C 1
ATOM 716 O O . GLU A 1 91 ? 1.664 -24.547 2.494 1 94.62 91 GLU A O 1
ATOM 721 N N . LYS A 1 92 ? 0.183 -25.797 1.423 1 96.06 92 LYS A N 1
ATOM 722 C CA . LYS A 1 92 ? -0.866 -25.734 2.436 1 96.06 92 LYS A CA 1
ATOM 723 C C . LYS A 1 92 ? -1.288 -24.281 2.699 1 96.06 92 LYS A C 1
ATOM 725 O O . LYS A 1 92 ? -1.469 -23.891 3.852 1 96.06 92 LYS A O 1
ATOM 730 N N . ILE A 1 93 ? -1.369 -23.547 1.666 1 95.12 93 ILE A N 1
ATOM 731 C CA . ILE A 1 93 ? -1.878 -22.188 1.719 1 95.12 93 ILE A CA 1
ATOM 732 C C . ILE A 1 93 ? -3.385 -22.188 1.472 1 95.12 93 ILE A C 1
ATOM 734 O O . ILE A 1 93 ? -3.863 -22.812 0.521 1 95.12 93 ILE A O 1
ATOM 738 N N . ASP A 1 94 ? -4.129 -21.562 2.332 1 94.94 94 ASP A N 1
ATOM 739 C CA . ASP A 1 94 ? -5.57 -21.453 2.143 1 94.94 94 ASP A CA 1
ATOM 740 C C . ASP A 1 94 ? -5.902 -20.391 1.088 1 94.94 94 ASP A C 1
ATOM 742 O O . ASP A 1 94 ? -5.75 -19.188 1.331 1 94.94 94 ASP A O 1
ATOM 746 N N . LEU A 1 95 ? -6.395 -20.875 -0.037 1 96.19 95 LEU A N 1
ATOM 747 C CA . LEU A 1 95 ? -6.711 -19.953 -1.129 1 96.19 95 LEU A CA 1
ATOM 748 C C . LEU A 1 95 ? -8.211 -19.938 -1.408 1 96.19 95 LEU A C 1
ATOM 750 O O . LEU A 1 95 ? -8.625 -19.734 -2.551 1 96.19 95 LEU A O 1
ATOM 754 N N . VAL A 1 96 ? -8.953 -20.141 -0.3 1 93.12 96 VAL A N 1
ATOM 755 C CA . VAL A 1 96 ? -10.398 -20.125 -0.449 1 93.12 96 VAL A CA 1
ATOM 756 C C . VAL A 1 96 ? -10.836 -18.766 -1.012 1 93.12 96 VAL A C 1
ATOM 758 O O . VAL A 1 96 ? -10.398 -17.719 -0.529 1 93.12 96 VAL A O 1
ATOM 761 N N . GLY A 1 97 ? -11.547 -18.75 -2.127 1 94.19 97 GLY A N 1
ATOM 762 C CA . GLY A 1 97 ? -12.07 -17.531 -2.732 1 94.19 97 GLY A CA 1
ATOM 763 C C . GLY A 1 97 ? -11.266 -17.062 -3.936 1 94.19 97 GLY A C 1
ATOM 764 O O . GLY A 1 97 ? -11.734 -16.25 -4.73 1 94.19 97 GLY A O 1
ATOM 765 N N . ILE A 1 98 ? -10.078 -17.5 -3.992 1 96.69 98 ILE A N 1
ATOM 766 C CA . ILE A 1 98 ? -9.266 -17.188 -5.16 1 96.69 98 ILE A CA 1
ATOM 767 C C . ILE A 1 98 ? -9.555 -18.188 -6.277 1 96.69 98 ILE A C 1
ATOM 769 O O . ILE A 1 98 ? -9.422 -19.406 -6.086 1 96.69 98 ILE A O 1
ATOM 773 N N . THR A 1 99 ? -10.039 -17.75 -7.453 1 97.19 99 THR A N 1
ATOM 774 C CA . THR A 1 99 ? -10.367 -18.641 -8.562 1 97.19 99 THR A CA 1
ATOM 775 C C . THR A 1 99 ? -9.422 -18.406 -9.742 1 97.19 99 THR A C 1
ATOM 777 O O . THR A 1 99 ? -8.898 -17.297 -9.914 1 97.19 99 THR A O 1
ATOM 780 N N . SER A 1 100 ? -9.203 -19.469 -10.523 1 98.06 100 SER A N 1
ATOM 781 C CA . SER A 1 100 ? -8.383 -19.359 -11.727 1 98.06 100 SER A CA 1
ATOM 782 C C . SER A 1 100 ? -8.953 -18.312 -12.688 1 98.06 100 SER A C 1
ATOM 784 O O . SER A 1 100 ? -8.203 -17.547 -13.297 1 98.06 100 SER A O 1
ATOM 786 N N . SER A 1 101 ? -10.312 -18.328 -12.82 1 97.69 101 SER A N 1
ATOM 787 C CA . SER A 1 101 ? -10.969 -17.359 -13.695 1 97.69 101 SER A CA 1
ATOM 788 C C . SER A 1 101 ? -10.75 -15.938 -13.203 1 97.69 101 SER A C 1
ATOM 790 O O . SER A 1 101 ? -10.578 -15.016 -14.008 1 97.69 101 SER A O 1
ATOM 792 N N . GLY A 1 102 ? -10.781 -15.805 -11.883 1 97 102 GLY A N 1
ATOM 793 C CA . GLY A 1 102 ? -10.539 -14.492 -11.312 1 97 102 GLY A CA 1
ATOM 794 C C . GLY A 1 102 ? -9.188 -13.922 -11.68 1 97 102 GLY A C 1
ATOM 795 O O . GLY A 1 102 ? -9.086 -12.75 -12.055 1 97 102 GLY A O 1
ATOM 796 N N . ILE A 1 103 ? -8.141 -14.711 -11.664 1 98.12 103 ILE A N 1
ATOM 797 C CA . ILE A 1 103 ? -6.789 -14.273 -11.992 1 98.12 103 ILE A CA 1
ATOM 798 C C . ILE A 1 103 ? -6.66 -14.086 -13.5 1 98.12 103 ILE A C 1
ATOM 800 O O . ILE A 1 103 ? -6.188 -13.047 -13.969 1 98.12 103 ILE A O 1
ATOM 804 N N . ALA A 1 104 ? -7.195 -15.062 -14.273 1 98.38 104 ALA A N 1
ATOM 805 C CA . ALA A 1 104 ? -7.086 -15.039 -15.734 1 98.38 104 ALA A CA 1
ATOM 806 C C . AL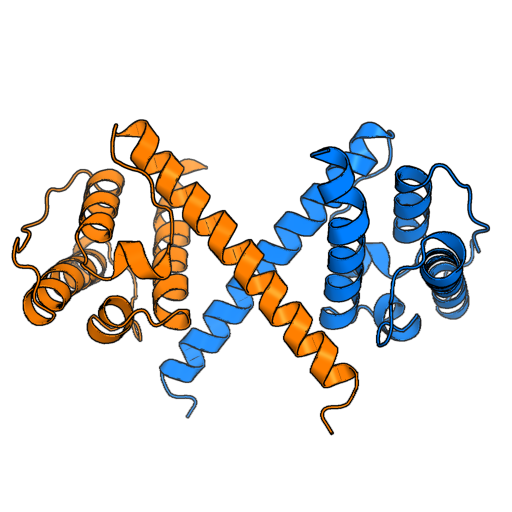A A 1 104 ? -7.812 -13.836 -16.312 1 98.38 104 ALA A C 1
ATOM 808 O O . ALA A 1 104 ? -7.406 -13.297 -17.344 1 98.38 104 ALA A O 1
ATOM 809 N N . ASP A 1 105 ? -8.828 -13.43 -15.633 1 97.81 105 ASP A N 1
ATOM 810 C CA . ASP A 1 105 ? -9.641 -12.328 -16.141 1 97.81 105 ASP A CA 1
ATOM 811 C C . ASP A 1 105 ? -9.172 -10.992 -15.562 1 97.81 105 ASP A C 1
ATOM 813 O O . ASP A 1 105 ? -9.766 -9.945 -15.852 1 97.81 105 ASP A O 1
ATOM 817 N N . GLY A 1 106 ? -8.148 -10.984 -14.703 1 97 106 GLY A N 1
ATOM 818 C CA . GLY A 1 106 ? -7.504 -9.758 -14.25 1 97 106 GLY A CA 1
ATOM 819 C C . GLY A 1 106 ? -8.203 -9.117 -13.07 1 97 106 GLY A C 1
ATOM 820 O O . GLY A 1 106 ? -8.125 -7.898 -12.883 1 97 106 GLY A O 1
ATOM 821 N N . ASN A 1 107 ? -9 -9.961 -12.352 1 97.12 107 ASN A N 1
ATOM 822 C CA . ASN A 1 107 ? -9.633 -9.406 -11.156 1 97.12 107 ASN A CA 1
ATOM 823 C C . ASN A 1 107 ? -8.586 -8.914 -10.156 1 97.12 107 ASN A C 1
ATOM 825 O O . ASN A 1 107 ? -7.816 -9.711 -9.609 1 97.12 107 ASN A O 1
ATOM 829 N N . GLN A 1 108 ? -8.664 -7.637 -9.891 1 96.5 108 GLN A N 1
ATOM 830 C CA . GLN A 1 108 ? -7.633 -7.012 -9.078 1 96.5 108 GLN A CA 1
ATOM 831 C C . GLN A 1 108 ? -7.68 -7.531 -7.641 1 96.5 108 GLN A C 1
ATOM 833 O O . GLN A 1 108 ? -6.637 -7.824 -7.047 1 96.5 108 GLN A O 1
ATOM 838 N N . THR A 1 109 ? -8.898 -7.617 -7.055 1 94.94 109 THR A N 1
ATOM 839 C CA . THR A 1 109 ? -9.062 -8.062 -5.676 1 94.94 109 THR A CA 1
ATOM 840 C C . THR A 1 109 ? -8.508 -9.469 -5.492 1 94.94 109 THR A C 1
ATOM 842 O O . THR A 1 109 ? -7.766 -9.734 -4.543 1 94.94 109 THR A O 1
ATOM 845 N N . LEU A 1 110 ? -8.758 -10.336 -6.391 1 96.81 110 LEU A N 1
ATOM 846 C CA . LEU A 1 110 ? -8.312 -11.727 -6.293 1 96.81 110 LEU A CA 1
ATOM 847 C C . LEU A 1 110 ? -6.809 -11.836 -6.52 1 96.81 110 LEU A C 1
ATOM 849 O O . LEU A 1 110 ? -6.121 -12.586 -5.824 1 96.81 110 LEU A O 1
ATOM 853 N N . THR A 1 111 ? -6.273 -11.055 -7.477 1 97.88 111 THR A N 1
ATOM 854 C CA . THR A 1 111 ? -4.844 -11.07 -7.766 1 97.88 111 THR A CA 1
ATOM 855 C C . THR A 1 111 ? -4.047 -10.555 -6.566 1 97.88 111 THR A C 1
ATOM 857 O O . THR A 1 111 ? -3.088 -11.195 -6.133 1 97.88 111 THR A O 1
ATOM 860 N N . LEU A 1 112 ? -4.539 -9.461 -6.004 1 96.31 112 LEU A N 1
ATOM 861 C CA . LEU A 1 112 ? -3.857 -8.891 -4.848 1 96.31 112 LEU A CA 1
ATOM 862 C C . LEU A 1 112 ? -3.947 -9.828 -3.648 1 96.31 112 LEU A C 1
ATOM 864 O O . LEU A 1 112 ? -2.977 -9.984 -2.902 1 96.31 112 LEU A O 1
ATOM 868 N N . GLY A 1 113 ? -5.152 -10.414 -3.512 1 96.12 113 GLY A N 1
ATOM 869 C CA . GLY A 1 113 ? -5.316 -11.398 -2.455 1 96.12 113 GLY A CA 1
ATOM 870 C C . GLY A 1 113 ? -4.355 -12.57 -2.578 1 96.12 113 GLY A C 1
ATOM 871 O O . GLY A 1 113 ? -3.777 -13.008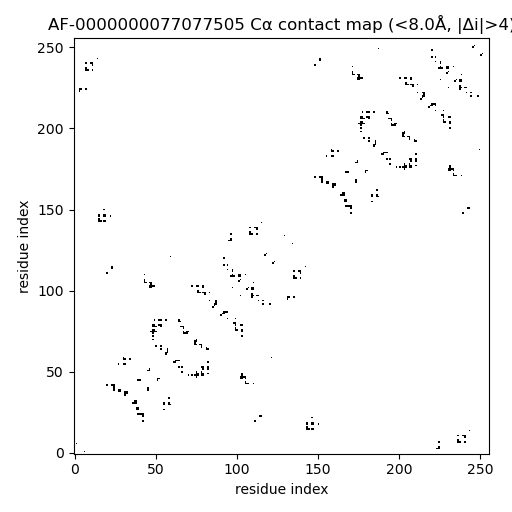 -1.583 1 96.12 113 GLY A O 1
ATOM 872 N N . LEU A 1 114 ? -4.148 -13.008 -3.748 1 97.12 114 LEU A N 1
ATOM 873 C CA . LEU A 1 114 ? -3.244 -14.125 -3.992 1 97.12 114 LEU A CA 1
ATOM 874 C C . LEU A 1 114 ? -1.807 -13.742 -3.658 1 97.12 114 LEU A C 1
ATOM 876 O O . LEU A 1 114 ? -1.109 -14.477 -2.957 1 97.12 114 LEU A O 1
ATOM 880 N N . ILE A 1 115 ? -1.325 -12.602 -4.168 1 96.94 115 ILE A N 1
ATOM 881 C CA . ILE A 1 115 ? 0.051 -12.18 -3.943 1 96.94 115 ILE A CA 1
ATOM 882 C C . ILE A 1 115 ? 0.291 -11.977 -2.449 1 96.94 115 ILE A C 1
ATOM 884 O O . ILE A 1 115 ? 1.353 -12.336 -1.931 1 96.94 115 ILE A O 1
ATOM 888 N N . TRP A 1 116 ? -0.75 -11.445 -1.775 1 94.69 116 TRP A N 1
ATOM 889 C CA . TRP A 1 116 ? -0.638 -11.266 -0.331 1 94.69 116 TRP A CA 1
ATOM 890 C C . TRP A 1 116 ? -0.428 -12.602 0.37 1 94.69 116 TRP A C 1
ATOM 892 O O . TRP A 1 116 ? 0.416 -12.719 1.262 1 94.69 116 TRP A O 1
ATOM 902 N N . LYS A 1 117 ? -1.113 -13.641 -0.031 1 95.19 117 LYS A N 1
ATOM 903 C CA . LYS A 1 117 ? -0.963 -14.969 0.548 1 95.19 117 LYS A CA 1
ATOM 904 C C . LYS A 1 117 ? 0.449 -15.508 0.333 1 95.19 117 LYS A C 1
ATOM 906 O O . LYS A 1 117 ? 1.02 -16.141 1.223 1 95.19 117 LYS A O 1
ATOM 911 N N . LEU A 1 118 ? 1.018 -15.203 -0.833 1 96.5 118 LEU A N 1
ATOM 912 C CA . LEU A 1 118 ? 2.377 -15.641 -1.138 1 96.5 118 LEU A CA 1
ATOM 913 C C . LEU A 1 118 ? 3.389 -14.922 -0.252 1 96.5 118 LEU A C 1
ATOM 915 O O . LEU A 1 118 ? 4.316 -15.539 0.272 1 96.5 118 LEU A O 1
ATOM 919 N N . ILE A 1 119 ? 3.16 -13.633 -0.14 1 94.44 119 ILE A N 1
ATOM 920 C CA . ILE A 1 119 ? 4.066 -12.844 0.686 1 94.44 119 ILE A CA 1
ATOM 921 C C . ILE A 1 119 ? 4.043 -13.359 2.121 1 94.44 119 ILE A C 1
ATOM 923 O O . ILE A 1 119 ? 5.094 -13.555 2.736 1 94.44 119 ILE A O 1
ATOM 927 N N . LEU A 1 120 ? 2.842 -13.523 2.689 1 90.88 120 LEU A N 1
ATOM 928 C CA . LEU A 1 120 ? 2.707 -14.008 4.059 1 90.88 120 LEU A CA 1
ATOM 929 C C . LEU A 1 120 ? 3.436 -15.336 4.234 1 90.88 120 LEU A C 1
ATOM 931 O O . LEU A 1 120 ? 4.059 -15.578 5.273 1 90.88 120 LEU A O 1
ATOM 935 N N . ARG A 1 121 ? 3.408 -16.078 3.217 1 93.31 121 ARG A N 1
ATOM 936 C CA . ARG A 1 121 ? 3.982 -17.406 3.303 1 93.31 121 ARG A CA 1
ATOM 937 C C . ARG A 1 121 ? 5.496 -17.375 3.121 1 93.31 121 ARG A C 1
ATOM 939 O O . ARG A 1 121 ? 6.23 -18.047 3.84 1 93.31 121 ARG A O 1
ATOM 946 N N . TYR A 1 122 ? 5.961 -16.562 2.197 1 94.06 122 TYR A N 1
ATOM 947 C CA . TYR A 1 122 ? 7.352 -16.703 1.774 1 94.06 122 TYR A CA 1
ATOM 948 C C . TYR A 1 122 ? 8.188 -15.531 2.279 1 94.06 122 TYR A C 1
ATOM 950 O O . TYR A 1 122 ? 9.422 -15.602 2.27 1 94.06 122 TYR A O 1
ATOM 958 N N . GLN A 1 123 ? 7.715 -14.164 2.332 1 75.81 123 GLN A N 1
ATOM 959 C CA . GLN A 1 123 ? 8.523 -13.102 2.92 1 75.81 123 GLN A CA 1
ATOM 960 C C . GLN A 1 123 ? 8.898 -13.43 4.363 1 75.81 123 GLN A C 1
ATOM 962 O O . GLN A 1 123 ? 10.016 -13.141 4.797 1 75.81 123 GLN A O 1
ATOM 967 N N . VAL A 1 124 ? 7.902 -13.664 5.277 1 54.88 124 VAL A N 1
ATOM 968 C CA . VAL A 1 124 ? 8.312 -14.023 6.629 1 54.88 124 VAL A CA 1
ATOM 969 C C . VAL A 1 124 ? 9.414 -15.078 6.566 1 54.88 124 VAL A C 1
ATOM 971 O O . VAL A 1 124 ? 10.328 -15.086 7.398 1 54.88 124 VAL A O 1
ATOM 974 N N . LEU A 1 125 ? 9.367 -15.836 5.605 1 40.88 125 LEU A N 1
ATOM 975 C CA . LEU A 1 125 ? 10.43 -16.844 5.547 1 40.88 125 LEU A CA 1
ATOM 976 C C . LEU A 1 125 ? 11.789 -16.172 5.359 1 40.88 125 LEU A C 1
ATOM 978 O O . LEU A 1 125 ? 12.812 -16.703 5.82 1 40.88 125 LEU A O 1
ATOM 982 N N . ILE A 1 126 ? 11.797 -15.07 4.691 1 35.56 126 ILE A N 1
ATOM 983 C CA . ILE A 1 126 ? 13.133 -14.5 4.508 1 35.56 126 ILE A CA 1
ATOM 984 C C . ILE A 1 126 ? 13.586 -13.828 5.797 1 35.56 126 ILE A C 1
ATOM 986 O O . ILE A 1 126 ? 14.789 -13.703 6.051 1 35.56 126 ILE A O 1
ATOM 990 N N . ILE A 1 127 ? 12.664 -13.133 6.543 1 31.94 127 ILE A N 1
ATOM 991 C CA . ILE A 1 127 ? 13.164 -12.57 7.793 1 31.94 127 ILE A CA 1
ATOM 992 C C . ILE A 1 127 ? 13.578 -13.695 8.742 1 31.94 127 ILE A C 1
ATOM 994 O O . ILE A 1 127 ? 14.352 -13.477 9.672 1 31.94 127 ILE A O 1
ATOM 998 N N . THR A 1 128 ? 13.188 -14.852 8.539 1 26.69 128 THR A N 1
ATOM 999 C CA . THR A 1 128 ? 13.727 -15.781 9.523 1 26.69 128 THR A CA 1
ATOM 1000 C C . THR A 1 128 ? 15.195 -16.062 9.25 1 26.69 128 THR A C 1
ATOM 1002 O O . THR A 1 128 ? 15.594 -16.266 8.102 1 26.69 128 THR A O 1
ATOM 1005 N N . MET B 1 1 ? -24.25 -12.977 5.062 1 35.88 1 MET B N 1
ATOM 1006 C CA . MET B 1 1 ? -23.406 -14.109 4.691 1 35.88 1 MET B CA 1
ATOM 1007 C C . MET B 1 1 ? -22.328 -13.688 3.699 1 35.88 1 MET B C 1
ATOM 1009 O O . MET B 1 1 ? -22.594 -13.523 2.51 1 35.88 1 MET B O 1
ATOM 1013 N N . ASP B 1 2 ? -21.578 -12.742 4.074 1 53.66 2 ASP B N 1
ATOM 1014 C CA . ASP B 1 2 ? -20.734 -12.016 3.141 1 53.66 2 ASP B CA 1
ATOM 1015 C C . ASP B 1 2 ? -19.891 -12.969 2.297 1 53.66 2 ASP B C 1
ATOM 1017 O O . ASP B 1 2 ? -19.172 -13.812 2.834 1 53.66 2 ASP B O 1
ATOM 1021 N N . GLY B 1 3 ? -20.453 -13.398 1.201 1 61.53 3 GLY B N 1
ATOM 1022 C CA . GLY B 1 3 ? -19.875 -14.352 0.266 1 61.53 3 GLY B CA 1
ATOM 1023 C C . GLY B 1 3 ? -18.359 -14.258 0.181 1 61.53 3 GLY B C 1
ATOM 1024 O O . GLY B 1 3 ? -17.766 -13.305 0.688 1 61.53 3 GLY B O 1
ATOM 1025 N N . PRO B 1 4 ? -17.797 -15.336 -0.068 1 67 4 PRO B N 1
ATOM 1026 C CA . PRO B 1 4 ? -16.328 -15.391 -0.158 1 67 4 PRO B CA 1
ATOM 1027 C C . PRO B 1 4 ? -15.727 -14.156 -0.818 1 67 4 PRO B C 1
ATOM 1029 O O . PRO B 1 4 ? -14.648 -13.703 -0.424 1 67 4 PRO B O 1
ATOM 1032 N N . ASP B 1 5 ? -16.469 -13.555 -1.705 1 72.38 5 ASP B N 1
ATOM 1033 C CA . ASP B 1 5 ? -15.977 -12.359 -2.391 1 72.38 5 ASP B CA 1
ATOM 1034 C C . ASP B 1 5 ? -15.852 -11.188 -1.427 1 72.38 5 ASP B C 1
ATOM 1036 O O . ASP B 1 5 ? -14.883 -10.422 -1.492 1 72.38 5 ASP B O 1
ATOM 1040 N N . ASN B 1 6 ? -16.828 -11.18 -0.582 1 80.56 6 ASN B N 1
ATOM 1041 C CA . ASN B 1 6 ? -16.812 -10.102 0.397 1 80.56 6 ASN B CA 1
ATOM 1042 C C . ASN B 1 6 ? -15.664 -10.258 1.391 1 80.56 6 ASN B C 1
ATOM 1044 O O . ASN B 1 6 ? -15.047 -9.273 1.802 1 80.56 6 ASN B O 1
ATOM 1048 N N . LEU B 1 7 ? -15.359 -11.492 1.62 1 85.75 7 LEU B N 1
ATOM 1049 C CA . LEU B 1 7 ? -14.266 -11.773 2.541 1 85.75 7 LEU B CA 1
ATOM 1050 C C . LEU B 1 7 ? -12.922 -11.398 1.919 1 85.75 7 LEU B C 1
ATOM 1052 O O . LEU B 1 7 ? -12.062 -10.812 2.584 1 85.75 7 LEU B O 1
ATOM 1056 N N . LEU B 1 8 ? -12.727 -11.648 0.728 1 88.75 8 LEU B N 1
ATOM 1057 C CA . LEU B 1 8 ? -11.469 -11.352 0.044 1 88.75 8 LEU B CA 1
ATOM 1058 C C . LEU B 1 8 ? -11.281 -9.852 -0.116 1 88.75 8 LEU B C 1
ATOM 1060 O O . LEU B 1 8 ? -10.156 -9.344 -0.015 1 88.75 8 LEU B O 1
ATOM 1064 N N . GLU B 1 9 ? -12.406 -9.188 -0.378 1 89.69 9 GLU B N 1
ATOM 1065 C CA . GLU B 1 9 ? -12.344 -7.73 -0.482 1 89.69 9 GLU B CA 1
ATOM 1066 C C . GLU B 1 9 ? -11.914 -7.102 0.839 1 89.69 9 GLU B C 1
ATOM 1068 O O . GLU B 1 9 ? -11.117 -6.152 0.854 1 89.69 9 GLU B O 1
ATOM 1073 N N . THR B 1 10 ? -12.453 -7.668 1.875 1 91.75 10 THR B N 1
ATOM 1074 C CA . THR B 1 10 ? -12.117 -7.168 3.201 1 91.75 10 THR B CA 1
ATOM 1075 C C . THR B 1 10 ? -10.648 -7.457 3.527 1 91.75 10 THR B C 1
ATOM 1077 O O . THR B 1 10 ? -9.953 -6.602 4.078 1 91.75 10 THR B O 1
ATOM 1080 N N . GLN B 1 11 ? -10.188 -8.617 3.154 1 90.44 11 GLN B N 1
ATOM 1081 C CA . GLN B 1 11 ? -8.805 -8.992 3.398 1 90.44 11 GLN B CA 1
ATOM 1082 C C . GLN B 1 11 ? -7.848 -8.133 2.568 1 90.44 11 GLN B C 1
ATOM 1084 O O . GLN B 1 11 ? -6.824 -7.668 3.074 1 90.44 11 GLN B O 1
ATOM 1089 N N . ALA B 1 12 ? -8.281 -7.965 1.324 1 88.75 12 ALA B N 1
ATOM 1090 C CA . ALA B 1 12 ? -7.473 -7.129 0.445 1 88.75 12 ALA B CA 1
ATOM 1091 C C . ALA B 1 12 ? -7.402 -5.695 0.965 1 88.75 12 ALA B C 1
ATOM 1093 O O . ALA B 1 12 ? -6.355 -5.051 0.883 1 88.75 12 ALA B O 1
ATOM 1094 N N . GLY B 1 13 ? -8.508 -5.23 1.489 1 91.31 13 GLY B N 1
ATOM 1095 C CA . GLY B 1 13 ? -8.539 -3.906 2.088 1 91.31 13 GLY B CA 1
ATOM 1096 C C . GLY B 1 13 ? -7.617 -3.773 3.285 1 91.31 13 GLY B C 1
ATOM 1097 O O . GLY B 1 13 ? -6.922 -2.768 3.432 1 91.31 13 GLY B O 1
ATOM 1098 N N . ARG B 1 14 ? -7.566 -4.766 4.109 1 93.75 14 ARG B N 1
ATOM 1099 C CA . ARG B 1 14 ? -6.727 -4.758 5.301 1 93.75 14 ARG B CA 1
ATOM 1100 C C . ARG B 1 14 ? -5.246 -4.805 4.926 1 93.75 14 ARG B C 1
ATOM 1102 O O . ARG B 1 14 ? -4.43 -4.098 5.52 1 93.75 14 ARG B O 1
ATOM 1109 N N . SER B 1 15 ? -4.941 -5.574 3.938 1 92.06 15 SER B N 1
ATOM 1110 C CA . SER B 1 15 ? -3.559 -5.672 3.486 1 92.06 15 SER B CA 1
ATOM 1111 C C . SER B 1 15 ? -3.088 -4.367 2.857 1 92.06 15 SER B C 1
ATOM 1113 O O . SER B 1 15 ? -1.966 -3.92 3.105 1 92.06 15 SER B O 1
ATOM 1115 N N . ALA B 1 16 ? -3.998 -3.762 2.135 1 91.06 16 ALA B N 1
ATOM 1116 C CA . ALA B 1 16 ? -3.676 -2.484 1.503 1 91.06 16 ALA B CA 1
ATOM 1117 C C . ALA B 1 16 ? -3.438 -1.399 2.551 1 91.06 16 ALA B C 1
ATOM 1119 O O . ALA B 1 16 ? -2.535 -0.573 2.402 1 91.06 16 ALA B O 1
ATOM 1120 N N . LEU B 1 17 ? -4.305 -1.443 3.58 1 94.69 17 LEU B N 1
ATOM 1121 C CA . LEU B 1 17 ? -4.133 -0.488 4.672 1 94.69 17 LEU B CA 1
ATOM 1122 C C . LEU B 1 17 ? -2.781 -0.673 5.352 1 94.69 17 LEU B C 1
ATOM 1124 O O . LEU B 1 17 ? -2.086 0.304 5.633 1 94.69 17 LEU B O 1
ATOM 1128 N N . ARG B 1 18 ? -2.43 -1.854 5.586 1 94.25 18 ARG B N 1
ATOM 1129 C CA . ARG B 1 18 ? -1.167 -2.166 6.25 1 94.25 18 ARG B CA 1
ATOM 1130 C C . ARG B 1 18 ? 0.02 -1.744 5.391 1 94.25 18 ARG B C 1
ATOM 1132 O O . ARG B 1 18 ? 0.967 -1.132 5.887 1 94.25 18 ARG B O 1
ATOM 1139 N N . VAL B 1 19 ? -0.044 -2.078 4.137 1 92.06 19 VAL B N 1
ATOM 1140 C CA . VAL B 1 19 ? 1.045 -1.761 3.217 1 92.06 19 VAL B CA 1
ATOM 1141 C C . VAL B 1 19 ? 1.162 -0.246 3.059 1 92.06 19 VAL B C 1
ATOM 1143 O O . VAL B 1 19 ? 2.262 0.307 3.121 1 92.06 19 VAL B O 1
ATOM 1146 N N . THR B 1 20 ? 0.011 0.41 2.898 1 93.38 20 THR B N 1
ATOM 1147 C CA . THR B 1 20 ? 0.001 1.857 2.717 1 93.38 20 THR B CA 1
ATOM 1148 C C . THR B 1 20 ? 0.522 2.562 3.967 1 93.38 20 THR B C 1
ATOM 1150 O O . THR B 1 20 ? 1.382 3.441 3.875 1 93.38 20 THR B O 1
ATOM 1153 N N . THR B 1 21 ? 0.046 2.119 5.125 1 95.38 21 THR B N 1
ATOM 1154 C CA . THR B 1 21 ? 0.449 2.719 6.395 1 95.38 21 THR B CA 1
ATOM 1155 C C . THR B 1 21 ? 1.948 2.545 6.621 1 95.38 21 THR B C 1
ATOM 1157 O O . THR B 1 21 ? 2.633 3.488 7.023 1 95.38 21 THR B O 1
ATOM 1160 N N . THR B 1 22 ? 2.453 1.407 6.301 1 93.44 22 THR B N 1
ATOM 1161 C CA . THR B 1 22 ? 3.873 1.128 6.477 1 93.44 22 THR B CA 1
ATOM 1162 C C . THR B 1 22 ? 4.715 1.992 5.539 1 93.44 22 THR B C 1
ATOM 1164 O O . THR B 1 22 ? 5.723 2.566 5.953 1 93.44 22 THR B O 1
ATOM 1167 N N . ALA B 1 23 ? 4.25 2.117 4.309 1 92.31 23 ALA B N 1
ATOM 1168 C CA . ALA B 1 23 ? 4.98 2.914 3.324 1 92.31 23 ALA B CA 1
ATOM 1169 C C . ALA B 1 23 ? 5 4.387 3.719 1 92.31 23 ALA B C 1
ATOM 1171 O O . ALA B 1 23 ? 6.051 5.035 3.676 1 92.31 23 ALA B O 1
ATOM 1172 N N . TYR B 1 24 ? 3.861 4.871 4.203 1 94.75 24 TYR B N 1
ATOM 1173 C CA . TYR B 1 24 ? 3.752 6.27 4.605 1 94.75 24 TYR B CA 1
ATOM 1174 C C . TYR B 1 24 ? 4.59 6.543 5.852 1 94.75 24 TYR B C 1
ATOM 1176 O O . TYR B 1 24 ? 5.246 7.582 5.945 1 94.75 24 TYR B O 1
ATOM 1184 N N . THR B 1 25 ? 4.582 5.648 6.777 1 97.06 25 THR B N 1
ATOM 1185 C CA . THR B 1 25 ? 5.383 5.793 7.988 1 97.06 25 THR B CA 1
ATOM 1186 C C . THR B 1 25 ? 6.871 5.828 7.652 1 97.06 25 THR B C 1
ATOM 1188 O O . THR B 1 25 ? 7.609 6.668 8.164 1 97.06 25 THR B O 1
ATOM 1191 N N . LYS B 1 26 ? 7.258 4.977 6.766 1 94.75 26 LYS B N 1
ATOM 1192 C CA . LYS B 1 26 ? 8.656 4.953 6.352 1 94.75 26 LYS B CA 1
ATOM 1193 C C . LYS B 1 26 ? 9.047 6.262 5.668 1 94.75 26 LYS B C 1
ATOM 1195 O O . LYS B 1 26 ? 10.148 6.777 5.887 1 94.75 26 LYS B O 1
ATOM 1200 N N . TRP B 1 27 ? 8.219 6.758 4.812 1 95.19 27 TRP B N 1
ATOM 1201 C CA . TRP B 1 27 ? 8.461 8.016 4.113 1 95.19 27 TRP B CA 1
ATOM 1202 C C . TRP B 1 27 ? 8.664 9.156 5.102 1 95.19 27 TRP B C 1
ATOM 1204 O O . TRP B 1 27 ? 9.633 9.914 4.996 1 95.19 27 TRP B O 1
ATOM 1214 N N . ILE B 1 28 ? 7.793 9.281 6.074 1 97.31 28 ILE B N 1
ATOM 1215 C CA . ILE B 1 28 ? 7.883 10.336 7.078 1 97.31 28 ILE B CA 1
ATOM 1216 C C . ILE B 1 28 ? 9.148 10.156 7.91 1 97.31 28 ILE B C 1
ATOM 1218 O O . ILE B 1 28 ? 9.883 11.109 8.156 1 97.31 28 ILE B O 1
ATOM 1222 N N . ASN B 1 29 ? 9.438 8.93 8.25 1 97.31 29 ASN B N 1
ATOM 1223 C CA . ASN B 1 29 ? 10.555 8.648 9.141 1 97.31 29 ASN B CA 1
ATOM 1224 C C . ASN B 1 29 ? 11.898 8.898 8.453 1 97.31 29 ASN B C 1
ATOM 1226 O O . ASN B 1 29 ? 12.883 9.219 9.117 1 97.31 29 ASN B O 1
ATOM 1230 N N . ALA B 1 30 ? 11.883 8.75 7.184 1 96 30 ALA B N 1
ATOM 1231 C CA . ALA B 1 30 ? 13.094 9.125 6.457 1 96 30 ALA B CA 1
ATOM 1232 C C . ALA B 1 30 ? 13.43 10.602 6.664 1 96 30 ALA B C 1
ATOM 1234 O O . ALA B 1 30 ? 14.586 10.961 6.867 1 96 30 ALA B O 1
ATOM 1235 N N . HIS B 1 31 ? 12.398 11.438 6.59 1 97.12 31 HIS B N 1
ATOM 1236 C CA . HIS B 1 31 ? 12.578 12.867 6.828 1 97.12 31 HIS B CA 1
ATOM 1237 C C . HIS B 1 31 ? 12.961 13.141 8.281 1 97.12 31 HIS B C 1
ATOM 1239 O O . HIS B 1 31 ? 13.828 13.977 8.555 1 97.12 31 HIS B O 1
ATOM 1245 N N . PHE B 1 32 ? 12.32 12.438 9.227 1 97.94 32 PHE B N 1
ATOM 1246 C CA . PHE B 1 32 ? 12.578 12.625 10.648 1 97.94 32 PHE B CA 1
ATOM 1247 C C . PHE B 1 32 ? 14 12.211 11 1 97.94 32 PHE B C 1
ATOM 1249 O O . PHE B 1 32 ? 14.703 12.922 11.719 1 97.94 32 PHE B O 1
ATOM 1256 N N . LYS B 1 33 ? 14.367 11.133 10.445 1 97.62 33 LYS B N 1
ATOM 1257 C CA . LYS B 1 33 ? 15.719 10.633 10.688 1 97.62 33 LYS B CA 1
ATOM 1258 C C . LYS B 1 33 ? 16.766 11.617 10.18 1 97.62 33 LYS B C 1
ATOM 1260 O O . LYS B 1 33 ? 17.719 11.938 10.891 1 97.62 33 LYS B O 1
ATOM 1265 N N . ALA B 1 34 ? 16.578 12.102 9.008 1 96.62 34 ALA B N 1
ATOM 1266 C CA . ALA B 1 34 ? 17.516 13.039 8.391 1 96.62 34 ALA B CA 1
ATOM 1267 C C . ALA B 1 34 ? 17.609 14.328 9.203 1 96.62 34 ALA B C 1
ATOM 1269 O O . ALA B 1 34 ? 18.656 14.961 9.25 1 96.62 34 ALA B O 1
ATOM 1270 N N . ALA B 1 35 ? 16.594 14.672 9.867 1 97.44 35 ALA B N 1
ATOM 1271 C CA . ALA B 1 35 ? 16.547 15.93 10.617 1 97.44 35 ALA B CA 1
ATOM 1272 C C . ALA B 1 35 ? 16.891 15.703 12.086 1 97.44 35 ALA B C 1
ATOM 1274 O O . ALA B 1 35 ? 16.891 16.641 12.883 1 97.44 35 ALA B O 1
ATOM 1275 N N . GLY B 1 36 ? 17.125 14.469 12.43 1 97.81 36 GLY B N 1
ATOM 1276 C CA . GLY B 1 36 ? 17.438 14.148 13.812 1 97.81 36 GLY B CA 1
ATOM 1277 C C . GLY B 1 36 ? 16.219 14.164 14.719 1 97.81 36 GLY B C 1
ATOM 1278 O O . GLY B 1 36 ? 16.328 14.477 15.906 1 97.81 36 GLY B O 1
ATOM 1279 N N . GLU B 1 37 ? 15.039 13.922 14.156 1 98.12 37 GLU B N 1
ATOM 1280 C CA . GLU B 1 37 ? 13.789 13.914 14.906 1 98.12 37 GLU B CA 1
ATOM 1281 C C . GLU B 1 37 ? 13.383 12.492 15.281 1 98.12 37 GLU B C 1
ATOM 1283 O O . GLU B 1 37 ? 13.82 11.531 14.656 1 98.12 37 GLU B O 1
ATOM 1288 N N . GLU B 1 38 ? 12.602 12.406 16.297 1 97.94 38 GLU B N 1
ATOM 1289 C CA . GLU B 1 38 ? 12.086 11.109 16.719 1 97.94 38 GLU B CA 1
ATOM 1290 C C . GLU B 1 38 ? 11.148 10.516 15.672 1 97.94 38 GLU B C 1
ATOM 1292 O O . GLU B 1 38 ? 10.242 11.195 15.188 1 97.94 38 GLU B O 1
ATOM 1297 N N . GLU B 1 39 ? 11.32 9.297 15.375 1 97.75 39 GLU B N 1
ATOM 1298 C CA . GLU B 1 39 ? 10.555 8.602 14.344 1 97.75 39 GLU B CA 1
ATOM 1299 C C . GLU B 1 39 ? 9.141 8.281 14.828 1 97.75 39 GLU B C 1
ATOM 1301 O O . GLU B 1 39 ? 8.906 8.148 16.031 1 97.75 39 GLU B O 1
ATOM 1306 N N . LEU B 1 40 ? 8.258 8.125 13.82 1 97.69 40 LEU B N 1
ATOM 1307 C CA . LEU B 1 40 ? 6.918 7.633 14.117 1 97.69 40 LEU B CA 1
ATOM 1308 C C . LEU B 1 40 ? 6.941 6.137 14.406 1 97.69 40 LEU B C 1
ATOM 1310 O O . LEU B 1 40 ? 7.707 5.391 13.789 1 97.69 40 LEU B O 1
ATOM 1314 N N . THR B 1 41 ? 6.113 5.703 15.344 1 97.19 41 THR B N 1
ATOM 1315 C CA . THR B 1 41 ? 5.883 4.285 15.602 1 97.19 41 THR B CA 1
ATOM 1316 C C . THR B 1 41 ? 4.492 3.867 15.133 1 97.19 41 THR B C 1
ATOM 1318 O O . THR B 1 41 ? 4.312 2.77 14.602 1 97.19 41 THR B O 1
ATOM 1321 N N . ASP B 1 42 ? 3.543 4.762 15.32 1 98 42 ASP B N 1
ATOM 1322 C CA . ASP B 1 42 ? 2.154 4.598 14.906 1 98 42 ASP B CA 1
ATOM 1323 C C . ASP B 1 42 ? 1.651 5.836 14.172 1 98 42 ASP B C 1
ATOM 1325 O O . ASP B 1 42 ? 1.342 6.855 14.797 1 98 42 ASP B O 1
ATOM 1329 N N . LEU B 1 43 ? 1.412 5.637 12.914 1 97.81 43 LEU B N 1
ATOM 1330 C CA . LEU B 1 43 ? 1.089 6.758 12.039 1 97.81 43 LEU B CA 1
ATOM 1331 C C . LEU B 1 43 ? -0.131 7.516 12.555 1 97.81 43 LEU B C 1
ATOM 1333 O O . LEU B 1 43 ? -0.09 8.734 12.703 1 97.81 43 LEU B O 1
ATOM 1337 N N . PHE B 1 44 ? -1.183 6.805 12.93 1 98 44 PHE B N 1
ATOM 1338 C CA . PHE B 1 44 ? -2.477 7.402 13.242 1 98 44 PHE B CA 1
ATOM 1339 C C . PHE B 1 44 ? -2.457 8.062 14.617 1 98 44 PHE B C 1
ATOM 1341 O O . PHE B 1 44 ? -2.99 9.156 14.789 1 98 44 PHE B O 1
ATOM 1348 N N . ASN B 1 45 ? -1.771 7.426 15.539 1 97.94 45 ASN B N 1
ATOM 1349 C CA . ASN B 1 45 ? -1.709 7.965 16.891 1 97.94 45 ASN B CA 1
ATOM 1350 C C . ASN B 1 45 ? -0.693 9.102 17 1 97.94 45 ASN B C 1
ATOM 1352 O O . ASN B 1 45 ? -0.937 10.094 17.688 1 97.94 45 ASN B O 1
ATOM 1356 N N . ASP B 1 46 ? 0.419 8.992 16.312 1 98.31 46 ASP B N 1
ATOM 1357 C CA . ASP B 1 46 ? 1.529 9.922 16.484 1 98.31 46 ASP B CA 1
ATOM 1358 C C . ASP B 1 46 ? 1.229 11.266 15.82 1 98.31 46 ASP B C 1
ATOM 1360 O O . ASP B 1 46 ? 1.819 12.281 16.172 1 98.31 46 ASP B O 1
ATOM 1364 N N . LEU B 1 47 ? 0.224 11.328 14.953 1 98.19 47 LEU B N 1
ATOM 1365 C CA . LEU B 1 47 ? -0.042 12.586 14.258 1 98.19 47 LEU B CA 1
ATOM 1366 C C . LEU B 1 47 ? -1.236 13.305 14.875 1 98.19 47 LEU B C 1
ATOM 1368 O O . LEU B 1 47 ? -1.548 14.438 14.5 1 98.19 47 LEU B O 1
ATOM 1372 N N . ARG B 1 48 ? -1.825 12.688 15.875 1 97.88 48 ARG B N 1
ATOM 1373 C CA . ARG B 1 48 ? -3.094 13.164 16.406 1 97.88 48 ARG B CA 1
ATOM 1374 C C . ARG B 1 48 ? -2.912 14.484 17.141 1 97.88 48 ARG B C 1
ATOM 1376 O O . ARG B 1 48 ? -3.797 15.344 17.125 1 97.88 48 ARG B O 1
ATOM 1383 N N . ASP B 1 49 ? -1.756 14.688 17.766 1 96.88 49 ASP B N 1
ATOM 1384 C CA . ASP B 1 49 ? -1.605 15.898 18.562 1 96.88 49 ASP B CA 1
ATOM 1385 C C . ASP B 1 49 ? -1.068 17.047 17.719 1 96.88 49 ASP B C 1
ATOM 1387 O O . ASP B 1 49 ? -0.874 18.156 18.219 1 96.88 49 ASP B O 1
ATOM 1391 N N . GLY B 1 50 ? -0.706 16.781 16.453 1 98.12 50 GLY B N 1
ATOM 1392 C CA . GLY B 1 50 ? -0.305 17.828 15.523 1 98.12 50 GLY B CA 1
ATOM 1393 C C . GLY B 1 50 ? 1.171 18.172 15.602 1 98.12 50 GLY B C 1
ATOM 1394 O O . GLY B 1 50 ? 1.721 18.797 14.695 1 98.12 50 GLY B O 1
ATOM 1395 N N . SER B 1 51 ? 1.836 17.734 16.672 1 97.25 51 SER B N 1
ATOM 1396 C CA . SER B 1 51 ? 3.221 18.141 16.906 1 97.25 51 SER B CA 1
ATOM 1397 C C . SER B 1 51 ? 4.152 17.531 15.867 1 97.25 51 SER B C 1
ATOM 1399 O O . SER B 1 51 ? 4.938 18.234 15.227 1 97.25 51 SER B O 1
ATOM 1401 N N . LYS B 1 52 ? 3.977 16.266 15.68 1 98.06 52 LYS B N 1
ATOM 1402 C CA . LYS B 1 52 ? 4.832 15.602 14.695 1 98.06 52 LYS B CA 1
ATOM 1403 C C . LYS B 1 52 ? 4.449 16.016 13.273 1 98.06 52 LYS B C 1
ATOM 1405 O O . LYS B 1 52 ? 5.309 16.094 12.391 1 98.06 52 LYS B O 1
ATOM 1410 N N . LEU B 1 53 ? 3.203 16.234 13.07 1 98.44 53 LEU B N 1
ATOM 1411 C CA . LEU B 1 53 ? 2.764 16.75 11.773 1 98.44 53 LEU B CA 1
ATOM 1412 C C . LEU B 1 53 ? 3.395 18.109 11.477 1 98.44 53 LEU B C 1
ATOM 1414 O O . LEU B 1 53 ? 3.885 18.344 10.375 1 98.44 53 LEU B O 1
ATOM 1418 N N . MET B 1 54 ? 3.385 18.953 12.438 1 98.38 54 MET B N 1
ATOM 1419 C CA . MET B 1 54 ? 4 20.281 12.297 1 98.38 54 MET B CA 1
ATOM 1420 C C . MET B 1 54 ? 5.492 20.156 12.008 1 98.38 54 MET B C 1
ATOM 1422 O O . MET B 1 54 ? 6.02 20.828 11.125 1 98.38 54 MET B O 1
ATOM 1426 N N . THR B 1 55 ? 6.105 19.281 12.805 1 98.25 55 THR B N 1
ATOM 1427 C CA . THR B 1 55 ? 7.531 19.031 12.602 1 98.25 55 THR B CA 1
ATOM 1428 C C . THR B 1 55 ? 7.805 18.562 11.18 1 98.25 55 THR B C 1
ATOM 1430 O O . THR B 1 55 ? 8.75 19.031 10.539 1 98.25 55 THR B O 1
ATOM 1433 N N . LEU B 1 56 ? 6.941 17.688 10.664 1 98.25 56 LEU B N 1
ATOM 1434 C CA . LEU B 1 56 ? 7.09 17.203 9.297 1 98.25 56 LEU B CA 1
ATOM 1435 C C . LEU B 1 56 ? 7.008 18.359 8.297 1 98.25 56 LEU B C 1
ATOM 1437 O O . LEU B 1 56 ? 7.852 18.469 7.41 1 98.25 56 LEU B O 1
ATOM 1441 N N . ILE B 1 57 ? 6.051 19.188 8.484 1 98.38 57 ILE B N 1
ATOM 1442 C CA . ILE B 1 57 ? 5.848 20.297 7.559 1 98.38 57 ILE B CA 1
ATOM 1443 C C . ILE B 1 57 ? 7.047 21.234 7.613 1 98.38 57 ILE B C 1
ATOM 1445 O O . ILE B 1 57 ? 7.508 21.734 6.582 1 98.38 57 ILE B O 1
ATOM 1449 N N . GLU B 1 58 ? 7.57 21.484 8.797 1 98.19 58 GLU B N 1
ATOM 1450 C CA . GLU B 1 58 ? 8.742 22.344 8.953 1 98.19 58 GLU B CA 1
ATOM 1451 C C . GLU B 1 58 ? 9.945 21.766 8.219 1 98.19 58 GLU B C 1
ATOM 1453 O O . GLU B 1 58 ? 10.703 22.5 7.578 1 98.19 58 GLU B O 1
ATOM 1458 N N . ILE B 1 59 ? 10.062 20.484 8.32 1 97.75 59 ILE B N 1
ATOM 1459 C CA . ILE B 1 59 ? 11.164 19.828 7.641 1 97.75 59 ILE B CA 1
ATOM 1460 C C . ILE B 1 59 ? 11 19.953 6.129 1 97.75 59 ILE B C 1
ATOM 1462 O O . ILE B 1 59 ? 11.953 20.25 5.41 1 97.75 59 ILE B O 1
ATOM 1466 N N . LEU B 1 60 ? 9.789 19.781 5.641 1 97 60 LEU B N 1
ATOM 1467 C CA . LEU B 1 60 ? 9.508 19.75 4.211 1 97 60 LEU B CA 1
ATOM 1468 C C . LEU B 1 60 ? 9.609 21.141 3.602 1 97 60 LEU B C 1
ATOM 1470 O O . LEU B 1 60 ? 10.008 21.297 2.445 1 97 60 LEU B O 1
ATOM 1474 N N . THR B 1 61 ? 9.32 22.141 4.371 1 96.31 61 THR B N 1
ATOM 1475 C CA . THR B 1 61 ? 9.18 23.469 3.781 1 96.31 61 THR B CA 1
ATOM 1476 C C . THR B 1 61 ? 10.32 24.391 4.23 1 96.31 61 THR B C 1
ATOM 1478 O O . THR B 1 61 ? 10.562 25.422 3.619 1 96.31 61 THR B O 1
ATOM 1481 N N . GLY B 1 62 ? 10.922 24.031 5.375 1 96.75 62 GLY B N 1
ATOM 1482 C CA . GLY B 1 62 ? 11.938 24.891 5.953 1 96.75 62 GLY B CA 1
ATOM 1483 C C . GLY B 1 62 ? 11.352 26.078 6.691 1 96.75 62 GLY B C 1
ATOM 1484 O O . GLY B 1 62 ? 12.086 27 7.086 1 96.75 62 GLY B O 1
ATOM 1485 N N . THR B 1 63 ? 10.07 26.078 6.855 1 97.38 63 THR B N 1
ATOM 1486 C CA . THR B 1 63 ? 9.391 27.188 7.531 1 97.38 63 THR B CA 1
ATOM 1487 C C . THR B 1 63 ? 8.945 26.766 8.93 1 97.38 63 THR B C 1
ATOM 1489 O O . THR B 1 63 ? 8.383 25.688 9.117 1 97.38 63 THR B O 1
ATOM 1492 N N . LYS B 1 64 ? 9.227 27.562 9.883 1 97.5 64 LYS B N 1
ATOM 1493 C CA . LYS B 1 64 ? 8.805 27.281 11.25 1 97.5 64 LYS B CA 1
ATOM 1494 C C . LYS B 1 64 ? 7.336 27.641 11.453 1 97.5 64 LYS B C 1
ATOM 1496 O O . LYS B 1 64 ? 6.875 28.688 10.984 1 97.5 64 LYS B O 1
ATOM 1501 N N . LEU B 1 65 ? 6.629 26.844 12.188 1 97.44 65 LEU B N 1
ATOM 1502 C CA . LEU B 1 65 ? 5.219 27.062 12.477 1 97.44 65 LEU B CA 1
ATOM 1503 C C . LEU B 1 65 ? 5.008 27.344 13.961 1 97.44 65 LEU B C 1
ATOM 1505 O O . LEU B 1 65 ? 5.789 26.891 14.805 1 97.44 65 LEU B O 1
ATOM 1509 N N . VAL B 1 66 ? 4.016 28.109 14.211 1 95.69 66 VAL B N 1
ATOM 1510 C CA . VAL B 1 66 ? 3.645 28.375 15.594 1 95.69 66 VAL B CA 1
ATOM 1511 C C . VAL B 1 66 ? 2.938 27.156 16.188 1 95.69 66 VAL B C 1
ATOM 1513 O O . VAL B 1 66 ? 1.994 26.625 15.594 1 95.69 66 VAL B O 1
ATOM 1516 N N . ARG B 1 67 ? 3.355 26.719 17.359 1 94.12 67 ARG B N 1
ATOM 1517 C CA . ARG B 1 67 ? 2.84 25.5 17.969 1 94.12 67 ARG B CA 1
ATOM 1518 C C . ARG B 1 67 ? 2.17 25.781 19.312 1 94.12 67 ARG B C 1
ATOM 1520 O O . ARG B 1 67 ? 2.639 26.625 20.078 1 94.12 67 ARG B O 1
ATOM 1527 N N . GLU B 1 68 ? 1.078 25.172 19.516 1 93.75 68 GLU B N 1
ATOM 1528 C CA . GLU B 1 68 ? 0.487 25.109 20.844 1 93.75 68 GLU B CA 1
ATOM 1529 C C . GLU B 1 68 ? 1.048 23.922 21.641 1 93.75 68 GLU B C 1
ATOM 1531 O O . GLU B 1 68 ? 1.123 22.812 21.125 1 93.75 68 GLU B O 1
ATOM 1536 N N . LYS B 1 69 ? 1.447 24.109 22.922 1 90.94 69 LYS B N 1
ATOM 1537 C CA . LYS B 1 69 ? 2.137 23.094 23.703 1 90.94 69 LYS B CA 1
ATOM 1538 C C . LYS B 1 69 ? 1.167 22.344 24.625 1 90.94 69 LYS B C 1
ATOM 1540 O O . LYS B 1 69 ? 1.534 21.359 25.266 1 90.94 69 LYS B O 1
ATOM 1545 N N . GLY B 1 70 ? 0.019 22.719 24.625 1 91.81 70 GLY B N 1
ATOM 1546 C CA . GLY B 1 70 ? -0.965 22.047 25.469 1 91.81 70 GLY B CA 1
ATOM 1547 C C . GLY B 1 70 ? -1.299 20.656 24.984 1 91.81 70 GLY B C 1
ATOM 1548 O O . GLY B 1 70 ? -0.971 20.281 23.859 1 91.81 70 GLY B O 1
ATOM 1549 N N . LYS B 1 71 ? -1.882 19.859 25.859 1 93.19 71 LYS B N 1
ATOM 1550 C CA . LYS B 1 71 ? -2.127 18.453 25.562 1 93.19 71 LYS B CA 1
ATOM 1551 C C . LYS B 1 71 ? -3.619 18.172 25.406 1 93.19 71 LYS B C 1
ATOM 1553 O O . LYS B 1 71 ? -4.035 17.016 25.312 1 93.19 71 LYS B O 1
ATOM 1558 N N . THR B 1 72 ? -4.445 19.203 25.469 1 96 72 THR B N 1
ATOM 1559 C CA . THR B 1 72 ? -5.883 19.016 25.312 1 96 72 THR B CA 1
ATOM 1560 C C . THR B 1 72 ? -6.254 18.906 23.828 1 96 72 THR B C 1
ATOM 1562 O O . T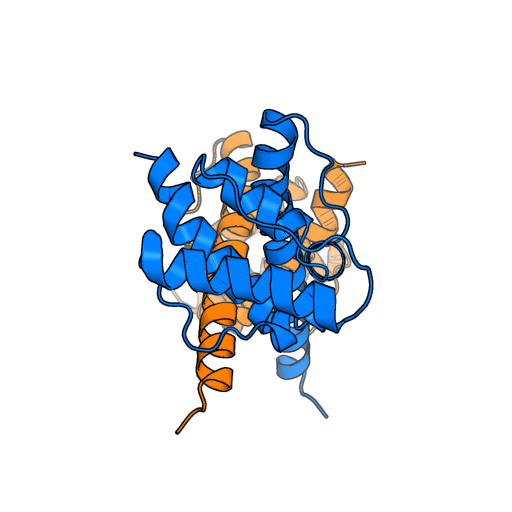HR B 1 72 ? -5.473 19.281 22.953 1 96 72 THR B O 1
ATOM 1565 N N . ARG B 1 73 ? -7.391 18.359 23.578 1 95.31 73 ARG B N 1
ATOM 1566 C CA . ARG B 1 73 ? -7.891 18.203 22.219 1 95.31 73 ARG B CA 1
ATOM 1567 C C . ARG B 1 73 ? -7.926 19.531 21.484 1 95.31 73 ARG B C 1
ATOM 1569 O O . ARG B 1 73 ? -7.664 19.609 20.281 1 95.31 73 ARG B O 1
ATOM 1576 N N . ASN B 1 74 ? -8.305 20.516 22.234 1 96.88 74 ASN B N 1
ATOM 1577 C CA . ASN B 1 74 ? -8.352 21.844 21.625 1 96.88 74 ASN B CA 1
ATOM 1578 C C . ASN B 1 74 ? -6.977 22.266 21.125 1 96.88 74 ASN B C 1
ATOM 1580 O O . ASN B 1 74 ? -6.863 22.828 20.031 1 96.88 74 ASN B O 1
ATOM 1584 N N . HIS B 1 75 ? -5.93 22.078 21.922 1 97.75 75 HIS B N 1
ATOM 1585 C CA . HIS B 1 75 ? -4.57 22.391 21.5 1 97.75 75 HIS B CA 1
ATOM 1586 C C . HIS B 1 75 ? -4.176 21.578 20.266 1 97.75 75 HIS B C 1
ATOM 1588 O O . HIS B 1 75 ? -3.572 22.109 19.328 1 97.75 75 HIS B O 1
ATOM 1594 N N . HIS B 1 76 ? -4.574 20.281 20.312 1 97.62 76 HIS B N 1
ATOM 1595 C CA . HIS B 1 76 ? -4.309 19.422 19.156 1 97.62 76 HIS B CA 1
ATOM 1596 C C . HIS B 1 76 ? -4.945 19.984 17.891 1 97.62 76 HIS B C 1
ATOM 1598 O O . HIS B 1 76 ? -4.289 20.094 16.859 1 97.62 76 HIS B O 1
ATOM 1604 N N . MET B 1 77 ? -6.141 20.391 17.984 1 97.88 77 MET B N 1
ATOM 1605 C CA . MET B 1 77 ? -6.902 20.906 16.844 1 97.88 77 MET B CA 1
ATOM 1606 C C . MET B 1 77 ? -6.281 22.188 16.312 1 97.88 77 MET B C 1
ATOM 1608 O O . MET B 1 77 ? -6.227 22.406 15.102 1 97.88 77 MET B O 1
ATOM 1612 N N . ILE B 1 78 ? -5.812 23 17.203 1 98.06 78 ILE B N 1
ATOM 1613 C CA . ILE B 1 78 ? -5.195 24.25 16.797 1 98.06 78 ILE B CA 1
ATOM 1614 C C . ILE B 1 78 ? -3.924 23.984 16 1 98.06 78 ILE B C 1
ATOM 1616 O O . ILE B 1 78 ? -3.711 24.562 14.938 1 98.06 78 ILE B O 1
ATOM 1620 N N . ASN B 1 79 ? -3.117 23.109 16.547 1 98.44 79 ASN B N 1
ATOM 1621 C CA . ASN B 1 79 ? -1.883 22.75 15.852 1 98.44 79 ASN B CA 1
ATOM 1622 C C . ASN B 1 79 ? -2.16 22.203 14.453 1 98.44 79 ASN B C 1
ATOM 1624 O O . ASN B 1 79 ? -1.512 22.609 13.484 1 98.44 79 ASN B O 1
ATOM 1628 N N . ILE B 1 80 ? -3.143 21.328 14.312 1 98.69 80 ILE B N 1
ATOM 1629 C CA . ILE B 1 80 ? -3.463 20.719 13.031 1 98.69 80 ILE B CA 1
ATOM 1630 C C . ILE B 1 80 ? -4.062 21.75 12.086 1 98.69 80 ILE B C 1
ATOM 1632 O O . ILE B 1 80 ? -3.762 21.766 10.891 1 98.69 80 ILE B O 1
ATOM 1636 N N . THR B 1 81 ? -4.93 22.609 12.664 1 98.56 81 THR B N 1
ATOM 1637 C CA . THR B 1 81 ? -5.496 23.688 11.867 1 98.56 81 THR B CA 1
ATOM 1638 C C . THR B 1 81 ? -4.395 24.578 11.305 1 98.56 81 THR B C 1
ATOM 1640 O O . THR B 1 81 ? -4.453 25 10.148 1 98.56 81 THR B O 1
ATOM 1643 N N . THR B 1 82 ? -3.41 24.844 12.125 1 98.38 82 THR B N 1
ATOM 1644 C CA . THR B 1 82 ? -2.268 25.625 11.68 1 98.38 82 THR B CA 1
ATOM 1645 C C . THR B 1 82 ? -1.594 24.984 10.477 1 98.38 82 THR B C 1
ATOM 1647 O O . THR B 1 82 ? -1.274 25.656 9.492 1 98.38 82 THR B O 1
ATOM 1650 N N . VAL B 1 83 ? -1.43 23.703 10.516 1 98.62 83 VAL B N 1
ATOM 1651 C CA . VAL B 1 83 ? -0.795 22.938 9.445 1 98.62 83 VAL B CA 1
ATOM 1652 C C . VAL B 1 83 ? -1.65 23.016 8.18 1 98.62 83 VAL B C 1
ATOM 1654 O O . VAL B 1 83 ? -1.148 23.344 7.102 1 98.62 83 VAL B O 1
ATOM 1657 N N . ILE B 1 84 ? -2.951 22.75 8.328 1 98.44 84 ILE B N 1
ATOM 1658 C CA . ILE B 1 84 ? -3.865 22.719 7.191 1 98.44 84 ILE B CA 1
ATOM 1659 C C . ILE B 1 84 ? -3.916 24.078 6.512 1 98.44 84 ILE B C 1
ATOM 1661 O O . ILE B 1 84 ? -3.83 24.172 5.285 1 98.44 84 ILE B O 1
ATOM 1665 N N . ASP B 1 85 ? -3.977 25.094 7.332 1 98.19 85 ASP B N 1
ATOM 1666 C CA . ASP B 1 85 ? -4.016 26.453 6.805 1 98.19 85 ASP B CA 1
ATOM 1667 C C . ASP B 1 85 ? -2.734 26.781 6.047 1 98.19 85 ASP B C 1
ATOM 1669 O O . ASP B 1 85 ? -2.781 27.375 4.961 1 98.19 85 ASP B O 1
ATOM 1673 N N . PHE B 1 86 ? -1.66 26.453 6.621 1 98.5 86 PHE B N 1
ATOM 1674 C CA . PHE B 1 86 ? -0.368 26.703 5.996 1 98.5 86 PHE B CA 1
ATOM 1675 C C . PHE B 1 86 ? -0.273 25.984 4.648 1 98.5 86 PHE B C 1
ATOM 1677 O O . PHE B 1 86 ? 0.141 26.578 3.654 1 98.5 86 PHE B O 1
ATOM 1684 N N . LEU B 1 87 ? -0.678 24.719 4.582 1 98 87 LEU B N 1
ATOM 1685 C CA . LEU B 1 87 ? -0.58 23.906 3.369 1 98 87 LEU B CA 1
ATOM 1686 C C . LEU B 1 87 ? -1.496 24.453 2.279 1 98 87 LEU B C 1
ATOM 1688 O O . LEU B 1 87 ? -1.122 24.484 1.104 1 98 87 LEU B O 1
ATOM 1692 N N . GLN B 1 88 ? -2.656 24.906 2.729 1 98.06 88 GLN B N 1
ATOM 1693 C CA . GLN B 1 88 ? -3.621 25.406 1.762 1 98.06 88 GLN B CA 1
ATOM 1694 C C . GLN B 1 88 ? -3.213 26.797 1.254 1 98.06 88 GLN B C 1
ATOM 1696 O O . GLN B 1 88 ? -3.248 27.047 0.05 1 98.06 88 GLN B O 1
ATOM 1701 N N . SER B 1 89 ? -2.801 27.672 2.115 1 97.25 89 SER B N 1
ATOM 1702 C CA . SER B 1 89 ? -2.562 29.062 1.773 1 97.25 89 SER B CA 1
ATOM 1703 C C . SER B 1 89 ? -1.178 29.266 1.165 1 97.25 89 SER B C 1
ATOM 1705 O O . SER B 1 89 ? -1.028 29.953 0.156 1 97.25 89 SER B O 1
ATOM 1707 N N . LYS B 1 90 ? -0.141 28.625 1.674 1 95.62 90 LYS B N 1
ATOM 1708 C CA . LYS B 1 90 ? 1.238 28.859 1.259 1 95.62 90 LYS B CA 1
ATOM 1709 C C . LYS B 1 90 ? 1.686 27.844 0.218 1 95.62 90 LYS B C 1
ATOM 1711 O O . LYS B 1 90 ? 2.318 28.188 -0.778 1 95.62 90 LYS B O 1
ATOM 1716 N N . GLU B 1 91 ? 1.35 26.609 0.396 1 94.62 91 GLU B N 1
ATOM 1717 C CA . GLU B 1 91 ? 1.812 25.547 -0.493 1 94.62 91 GLU B CA 1
ATOM 1718 C C . GLU B 1 91 ? 0.795 25.266 -1.597 1 94.62 91 GLU B C 1
ATOM 1720 O O . GLU B 1 91 ? 1.09 24.547 -2.555 1 94.62 91 GLU B O 1
ATOM 1725 N N . LYS B 1 92 ? -0.397 25.75 -1.447 1 96.06 92 LYS B N 1
ATOM 1726 C CA . LYS B 1 92 ? -1.469 25.656 -2.434 1 96.06 92 LYS B CA 1
ATOM 1727 C C . LYS B 1 92 ? -1.862 24.203 -2.688 1 96.06 92 LYS B C 1
ATOM 1729 O O . LYS B 1 92 ? -2.07 23.797 -3.836 1 96.06 92 LYS B O 1
ATOM 1734 N N . ILE B 1 93 ? -1.895 23.469 -1.65 1 95.12 93 ILE B N 1
ATOM 1735 C CA . ILE B 1 93 ? -2.369 22.094 -1.692 1 95.12 93 ILE B CA 1
ATOM 1736 C C . ILE B 1 93 ? -3.869 22.047 -1.405 1 95.12 93 ILE B C 1
ATOM 1738 O O . ILE B 1 93 ? -4.34 22.656 -0.44 1 95.12 93 ILE B O 1
ATOM 1742 N N . ASP B 1 94 ? -4.613 21.406 -2.252 1 94.88 94 ASP B N 1
ATOM 1743 C CA . ASP B 1 94 ? -6.047 21.266 -2.023 1 94.88 94 ASP B CA 1
ATOM 1744 C C . ASP B 1 94 ? -6.324 20.203 -0.963 1 94.88 94 ASP B C 1
ATOM 1746 O O . ASP B 1 94 ? -6.152 19 -1.214 1 94.88 94 ASP B O 1
ATOM 1750 N N . LEU B 1 95 ? -6.793 20.656 0.162 1 96.06 95 LEU B N 1
ATOM 1751 C CA . LEU B 1 95 ? -7.059 19.734 1.262 1 96.06 95 LEU B CA 1
ATOM 1752 C C . LEU B 1 95 ? -8.547 19.688 1.575 1 96.06 95 LEU B C 1
ATOM 1754 O O . LEU B 1 95 ? -8.938 19.469 2.727 1 96.06 95 LEU B O 1
ATOM 1758 N N . VAL B 1 96 ? -9.328 19.891 0.495 1 92.88 96 VAL B N 1
ATOM 1759 C CA . VAL B 1 96 ? -10.773 19.828 0.677 1 92.88 96 VAL B CA 1
ATOM 1760 C C . VAL B 1 96 ? -11.164 18.469 1.251 1 92.88 96 VAL B C 1
ATOM 1762 O O . VAL B 1 96 ? -10.719 17.422 0.759 1 92.88 96 VAL B O 1
ATOM 1765 N N . GLY B 1 97 ? -11.844 18.422 2.381 1 94 97 GLY B N 1
ATOM 1766 C CA . GLY B 1 97 ? -12.32 17.188 3 1 94 97 GLY B CA 1
ATOM 1767 C C . GLY B 1 97 ? -11.477 16.766 4.188 1 94 97 GLY B C 1
ATOM 1768 O O . GLY B 1 97 ? -11.914 15.93 4.992 1 94 97 GLY B O 1
ATOM 1769 N N . ILE B 1 98 ? -10.305 17.219 4.211 1 96.56 98 ILE B N 1
ATOM 1770 C CA . ILE B 1 98 ? -9.453 16.922 5.359 1 96.56 98 ILE B CA 1
ATOM 1771 C C . ILE B 1 98 ? -9.742 17.922 6.48 1 96.56 98 ILE B C 1
ATOM 1773 O O . ILE B 1 98 ? -9.625 19.141 6.289 1 96.56 98 ILE B O 1
ATOM 1777 N N . THR B 1 99 ? -10.211 17.484 7.668 1 97 99 THR B N 1
ATOM 1778 C CA . THR B 1 99 ? -10.531 18.359 8.789 1 97 99 THR B CA 1
ATOM 1779 C C . THR B 1 99 ? -9.555 18.141 9.938 1 97 99 THR B C 1
ATOM 1781 O O . THR B 1 99 ? -9 17.047 10.102 1 97 99 THR B O 1
ATOM 1784 N N . SER B 1 100 ? -9.336 19.203 10.703 1 98.06 100 SER B N 1
ATOM 1785 C CA . SER B 1 100 ? -8.484 19.109 11.883 1 98.06 100 SER B CA 1
ATOM 1786 C C . SER B 1 100 ? -9 18.062 12.859 1 98.06 100 SER B C 1
ATOM 1788 O O . SER B 1 100 ? -8.211 17.328 13.453 1 98.06 100 SER B O 1
ATOM 1790 N N . SER B 1 101 ? -10.359 18.047 13.047 1 97.69 101 SER B N 1
ATOM 1791 C CA . SER B 1 101 ? -10.969 17.078 13.945 1 97.69 101 SER B CA 1
ATOM 1792 C C . SER B 1 101 ? -10.727 15.648 13.453 1 97.69 101 SER B C 1
ATOM 1794 O O . SER B 1 101 ? -10.516 14.734 14.25 1 97.69 101 SER B O 1
ATOM 1796 N N . GLY B 1 102 ? -10.789 15.508 12.133 1 96.94 102 GLY B N 1
ATOM 1797 C CA . GLY B 1 102 ? -10.523 14.203 11.555 1 96.94 102 GLY B CA 1
ATOM 1798 C C . GLY B 1 102 ? -9.148 13.664 11.898 1 96.94 102 GLY B C 1
ATOM 1799 O O . GLY B 1 102 ? -9.008 12.5 12.281 1 96.94 102 GLY B O 1
ATOM 1800 N N . ILE B 1 103 ? -8.133 14.484 11.836 1 98.12 103 ILE B N 1
ATOM 1801 C CA . ILE B 1 103 ? -6.762 14.078 12.133 1 98.12 103 ILE B CA 1
ATOM 1802 C C . ILE B 1 103 ? -6.594 13.898 13.641 1 98.12 103 ILE B C 1
ATOM 1804 O O . ILE B 1 103 ? -6.078 12.875 14.094 1 98.12 103 ILE B O 1
ATOM 1808 N N . ALA B 1 104 ? -7.137 14.875 14.422 1 98.38 104 ALA B N 1
ATOM 1809 C CA . ALA B 1 104 ? -6.992 14.859 15.875 1 98.38 104 ALA B CA 1
ATOM 1810 C C . ALA B 1 104 ? -7.676 13.633 16.484 1 98.38 104 ALA B C 1
ATOM 1812 O O . ALA B 1 104 ? -7.227 13.109 17.5 1 98.38 104 ALA B O 1
ATOM 1813 N N . ASP B 1 105 ? -8.688 13.195 15.828 1 97.81 105 ASP B N 1
ATOM 1814 C CA . ASP B 1 105 ? -9.453 12.07 16.359 1 97.81 105 ASP B CA 1
ATOM 1815 C C . ASP B 1 105 ? -8.977 10.75 15.766 1 97.81 105 ASP B C 1
ATOM 1817 O O . ASP B 1 105 ? -9.531 9.688 16.062 1 97.81 105 ASP B O 1
ATOM 1821 N N . GLY B 1 106 ? -7.969 10.766 14.883 1 97 106 GLY B N 1
ATOM 1822 C CA . GLY B 1 106 ? -7.309 9.555 14.414 1 97 106 GLY B CA 1
ATOM 1823 C C . GLY B 1 106 ? -8.023 8.891 13.258 1 97 106 GLY B C 1
ATOM 1824 O O . GLY B 1 106 ? -7.926 7.676 13.07 1 97 106 GLY B O 1
ATOM 1825 N N . ASN B 1 107 ? -8.859 9.719 12.555 1 97.06 107 ASN B N 1
ATOM 1826 C CA . ASN B 1 107 ? -9.508 9.148 11.375 1 97.06 107 ASN B CA 1
ATOM 1827 C C . ASN B 1 107 ? -8.477 8.68 10.352 1 97.06 107 ASN B C 1
ATOM 1829 O O . ASN B 1 107 ? -7.742 9.484 9.789 1 97.06 107 ASN B O 1
ATOM 1833 N N . GLN B 1 108 ? -8.531 7.391 10.109 1 96.44 108 GLN B N 1
ATOM 1834 C CA . GLN B 1 108 ? -7.504 6.789 9.266 1 96.44 108 GLN B CA 1
ATOM 1835 C C . GLN B 1 108 ? -7.602 7.297 7.828 1 96.44 108 GLN B C 1
ATOM 1837 O O . GLN B 1 108 ? -6.586 7.613 7.207 1 96.44 108 GLN B O 1
ATOM 1842 N N . THR B 1 109 ? -8.844 7.348 7.273 1 94.75 109 THR B N 1
ATOM 1843 C CA . THR B 1 109 ? -9.062 7.781 5.898 1 94.75 109 THR B CA 1
ATOM 1844 C C . THR B 1 109 ? -8.547 9.203 5.691 1 94.75 109 THR B C 1
ATOM 1846 O O . THR B 1 109 ? -7.828 9.477 4.727 1 94.75 109 THR B O 1
ATOM 1849 N N . LEU B 1 110 ? -8.781 10.07 6.594 1 96.69 110 LEU B N 1
ATOM 1850 C CA . LEU B 1 110 ? -8.375 11.461 6.477 1 96.69 110 LEU B CA 1
ATOM 1851 C C . LEU B 1 110 ? -6.867 11.609 6.668 1 96.69 110 LEU B C 1
ATOM 1853 O O . LEU B 1 110 ? -6.219 12.375 5.953 1 96.69 110 LEU B O 1
ATOM 1857 N N . THR B 1 111 ? -6.293 10.852 7.613 1 97.81 111 THR B N 1
ATOM 1858 C CA . THR B 1 111 ? -4.855 10.898 7.863 1 97.81 111 THR B CA 1
ATOM 1859 C C . THR B 1 111 ? -4.078 10.406 6.645 1 97.81 111 THR B C 1
ATOM 1861 O O . THR B 1 111 ? -3.146 11.07 6.188 1 97.81 111 THR B O 1
ATOM 1864 N N . LEU B 1 112 ? -4.559 9.297 6.098 1 96.25 112 LEU B N 1
ATOM 1865 C CA . LEU B 1 112 ? -3.893 8.742 4.926 1 96.25 112 LEU B CA 1
ATOM 1866 C C . LEU B 1 112 ? -4.035 9.68 3.729 1 96.25 112 LEU B C 1
ATOM 1868 O O . LEU B 1 112 ? -3.092 9.852 2.955 1 96.25 112 LEU B O 1
ATOM 1872 N N . GLY B 1 113 ? -5.262 10.242 3.619 1 96.06 113 GLY B N 1
ATOM 1873 C CA . GLY B 1 113 ? -5.477 11.227 2.57 1 96.06 113 GLY B CA 1
ATOM 1874 C C . GLY B 1 113 ? -4.539 12.414 2.668 1 96.06 113 GLY B C 1
ATOM 1875 O O . GLY B 1 113 ? -3.994 12.867 1.659 1 96.06 113 GLY B O 1
ATOM 1876 N N . LEU B 1 114 ? -4.309 12.852 3.834 1 97.06 114 LEU B N 1
ATOM 1877 C CA . LEU B 1 114 ? -3.424 13.992 4.059 1 97.06 114 LEU B CA 1
ATOM 1878 C C . LEU B 1 114 ? -1.986 13.641 3.686 1 97.06 114 LEU B C 1
ATOM 1880 O O . LEU B 1 114 ? -1.325 14.398 2.969 1 97.06 114 LEU B O 1
ATOM 1884 N N . ILE B 1 115 ? -1.461 12.516 4.176 1 96.94 115 ILE B N 1
ATOM 1885 C CA . ILE B 1 115 ? -0.082 12.125 3.916 1 96.94 115 ILE B CA 1
ATOM 1886 C C . ILE B 1 115 ? 0.124 11.93 2.414 1 96.94 115 ILE B C 1
ATOM 1888 O O . ILE B 1 115 ? 1.163 12.305 1.869 1 96.94 115 ILE B O 1
ATOM 1892 N N . TRP B 1 116 ? -0.925 11.367 1.775 1 94.75 116 TRP B N 1
ATOM 1893 C CA . TRP B 1 116 ? -0.845 11.195 0.33 1 94.75 116 TRP B CA 1
ATOM 1894 C C . TRP B 1 116 ? -0.679 12.531 -0.376 1 94.75 116 TRP B C 1
ATOM 1896 O O . TRP B 1 116 ? 0.14 12.664 -1.288 1 94.75 116 TRP B O 1
ATOM 1906 N N . LYS B 1 117 ? -1.387 13.547 0.033 1 95.19 117 LYS B N 1
ATOM 1907 C CA . LYS B 1 117 ? -1.28 14.883 -0.55 1 95.19 117 LYS B CA 1
ATOM 1908 C C . LYS B 1 117 ? 0.125 15.453 -0.371 1 95.19 117 LYS B C 1
ATOM 1910 O O . LYS B 1 117 ? 0.661 16.094 -1.275 1 95.19 117 LYS B O 1
ATOM 1915 N N . LEU B 1 118 ? 0.726 15.172 0.79 1 96.56 118 LEU B N 1
ATOM 1916 C CA . LEU B 1 118 ? 2.082 15.633 1.061 1 96.56 118 LEU B CA 1
ATOM 1917 C C . LEU B 1 118 ? 3.086 14.938 0.151 1 96.56 118 LEU B C 1
ATOM 1919 O O . LEU B 1 118 ? 3.984 15.578 -0.399 1 96.56 118 LEU B O 1
ATOM 1923 N N . ILE B 1 119 ? 2.879 13.641 0.04 1 94.44 119 ILE B N 1
ATOM 1924 C CA . ILE B 1 119 ? 3.783 12.867 -0.809 1 94.44 119 ILE B CA 1
ATOM 1925 C C . ILE B 1 119 ? 3.711 13.391 -2.242 1 94.44 119 ILE B C 1
ATOM 1927 O O . ILE B 1 119 ? 4.742 13.602 -2.885 1 94.44 119 ILE B O 1
ATOM 1931 N N . LEU B 1 120 ? 2.492 13.523 -2.775 1 90.88 120 LEU B N 1
ATOM 1932 C CA . LEU B 1 120 ? 2.314 14.008 -4.141 1 90.88 120 LEU B CA 1
ATOM 1933 C C . LEU B 1 120 ? 3.014 15.352 -4.336 1 90.88 120 LEU B C 1
ATOM 1935 O O . LEU B 1 120 ? 3.611 15.594 -5.387 1 90.88 120 LEU B O 1
ATOM 1939 N N . ARG B 1 121 ? 2.988 16.094 -3.324 1 93.31 121 ARG B N 1
ATOM 1940 C CA . ARG B 1 121 ? 3.531 17.438 -3.428 1 93.31 121 ARG B CA 1
ATOM 1941 C C . ARG B 1 121 ? 5.047 17.438 -3.281 1 93.31 121 ARG B C 1
ATOM 1943 O O . ARG B 1 121 ? 5.754 18.125 -4.02 1 93.31 121 ARG B O 1
ATOM 1950 N N . TYR B 1 122 ? 5.551 16.641 -2.363 1 94.19 122 TYR B N 1
ATOM 1951 C CA . TYR B 1 122 ? 6.941 16.812 -1.971 1 94.19 122 TYR B CA 1
ATOM 1952 C C . TYR B 1 122 ? 7.805 15.664 -2.494 1 94.19 122 TYR B C 1
ATOM 1954 O O . TYR B 1 122 ? 9.031 15.766 -2.51 1 94.19 122 TYR B O 1
ATOM 1962 N N . GLN B 1 123 ? 7.34 14.281 -2.566 1 75.88 123 GLN B N 1
ATOM 1963 C CA . GLN B 1 123 ? 8.156 13.234 -3.16 1 75.88 123 GLN B CA 1
ATOM 1964 C C . GLN B 1 123 ? 8.516 13.562 -4.605 1 75.88 123 GLN B C 1
ATOM 1966 O O . GLN B 1 123 ? 9.641 13.305 -5.043 1 75.88 123 GLN B O 1
ATOM 1971 N N . VAL B 1 124 ? 7.504 13.773 -5.469 1 54.91 124 VAL B N 1
ATOM 1972 C CA . VAL B 1 124 ? 7.879 14.156 -6.824 1 54.91 124 VAL B CA 1
ATOM 1973 C C . VAL B 1 124 ? 8.938 15.258 -6.777 1 54.91 124 VAL B C 1
ATOM 1975 O O . VAL B 1 124 ? 9.844 15.289 -7.613 1 54.91 124 VAL B O 1
ATOM 1978 N N . LEU B 1 125 ? 8.867 16.016 -5.816 1 41.94 125 LEU B N 1
ATOM 1979 C CA . LEU B 1 125 ? 9.891 17.047 -5.738 1 41.94 125 LEU B CA 1
ATOM 1980 C C . LEU B 1 125 ? 11.273 16.438 -5.516 1 41.94 125 LEU B C 1
ATOM 1982 O O . LEU B 1 125 ? 12.281 16.984 -5.969 1 41.94 125 LEU B O 1
ATOM 1986 N N . ILE B 1 126 ? 11.312 15.336 -4.812 1 36.22 126 ILE B N 1
ATOM 1987 C CA . ILE B 1 126 ? 12.641 14.789 -4.566 1 36.22 126 ILE B CA 1
ATOM 1988 C C . ILE B 1 126 ? 13.148 14.078 -5.82 1 36.22 126 ILE B C 1
ATOM 1990 O O . ILE B 1 126 ? 14.352 14.008 -6.059 1 36.22 126 ILE B O 1
ATOM 1994 N N . ILE B 1 127 ? 12.219 13.328 -6.551 1 32.97 127 ILE B N 1
ATOM 1995 C CA . ILE B 1 127 ? 12.75 12.719 -7.77 1 32.97 127 ILE B CA 1
ATOM 1996 C C . ILE B 1 127 ? 13.164 13.812 -8.75 1 32.97 127 ILE B C 1
ATOM 1998 O O . ILE B 1 127 ? 14.023 13.594 -9.609 1 32.97 127 ILE B O 1
ATOM 2002 N N . THR B 1 128 ? 12.688 14.953 -8.641 1 27.22 128 THR B N 1
ATOM 2003 C CA . THR B 1 128 ? 13.203 15.891 -9.625 1 27.22 128 THR B CA 1
ATOM 2004 C C . THR B 1 128 ? 14.617 16.344 -9.258 1 27.22 128 THR B C 1
ATOM 2006 O O . THR B 1 128 ? 14.898 16.625 -8.094 1 27.22 128 THR B O 1
#

Sequence (256 aa):
MDGPDNLLETQAGRSALRVTTTAYTKWINAHFKAAGEEELTDLFNDLRDGSKLMTLIEILTGTKLVREKGKTRNHHMINITTVIDFLQSKEKIDLVGITSSGIADGNQTLTLGLIWKLILRYQVLIITMDGPDNLLETQAGRSALRVTTTAYTKWINAHFKAAGEEELTDLFNDLRDGSKLMTLIEILTGTKLVREKGKTRNHHMINITTVIDFLQSKEKIDLVGITSSGIADGNQTLTLGLIWKLILRYQVLIIT

Solvent-accessible surface area (backbone atoms only — not comparable to full-atom values): 13881 Å² total; per-residue (Å²): 126,73,46,58,65,51,50,43,48,50,50,35,49,52,52,23,49,51,47,34,52,51,52,51,46,51,57,53,28,54,55,24,52,76,69,73,40,83,63,76,90,42,66,52,68,55,40,16,55,13,60,54,48,46,50,48,49,25,68,75,68,70,48,86,75,86,75,59,86,56,87,48,69,66,31,12,32,50,28,31,41,49,47,53,50,45,38,39,72,75,67,62,44,88,55,83,72,58,47,38,65,38,33,43,71,40,35,59,58,43,43,52,39,50,53,49,55,48,40,66,62,52,50,59,52,63,76,95,128,73,46,57,66,52,49,42,47,52,50,36,50,51,50,22,50,52,47,34,50,50,53,52,44,49,56,53,27,53,55,23,53,75,69,73,42,83,62,75,90,42,71,54,69,56,38,17,56,14,59,53,48,44,51,49,50,24,67,75,67,72,47,86,74,84,74,59,86,58,88,47,70,68,31,12,30,50,25,30,40,50,46,53,49,46,38,39,71,74,67,63,44,87,55,85,71,58,48,37,64,37,32,43,70,40,36,58,58,45,43,52,40,48,52,49,54,49,41,66,61,49,48,57,52,62,77,94